Protein AF-A0A091D7P0-F1 (afdb_monomer)

InterPro domains:
  IPR000907 Lipoxygenase [PTHR11771] (170-230)
  IPR001024 PLAT/LH2 domain [PS50095] (2-150)
  IPR001024 PLAT/LH2 domain [SM00308] (2-147)
  IPR013819 Lipoxygenase, C-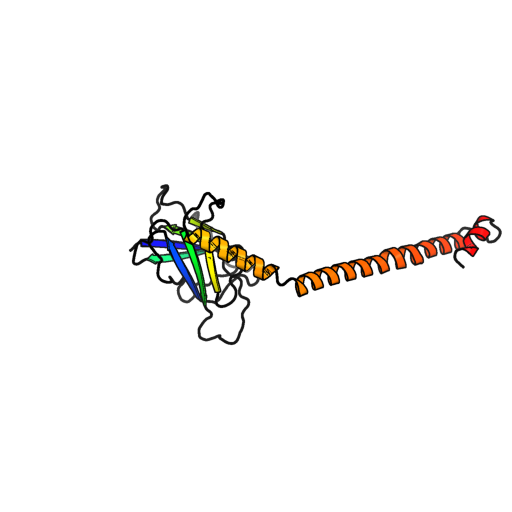terminal [PF00305] (175-230)
  IPR013819 Lipoxygenase, C-terminal [PR00087] (179-196)
  IPR013819 Lipoxygenase, C-terminal [PR00087] (197-214)
  IPR013819 Lipoxygenase, C-terminal [PR00087] (217-236)
  IPR013819 Lipoxygenase, C-terminal [PS51393] (178-236)
  IPR020833 Lipoxygenase, iron binding site [PS00711] (197-211)
  IPR036226 Lipoxigenase, C-terminal domain superfamily [SSF48484] (176-229)
  IPR036392 PLAT/LH2 domain superfamily [SSF49723] (1-95)

Organism: Fukomys damarensis (NCBI:txid885580)

pLDDT: mean 70.95, std 19.34, range [27.88, 95.94]

Secondary structure (DSSP, 8-state):
-EEEEEEEEE--STT--B-SEEEEEEEETTEEPPPEE---TT--B---------------------PPPTTEEEEEEEESS---SEEEEEEEEE--TT--S-------EEEEEEEETT--SSTTSSPEEEE--S---SS-EEEEEPSS---TTS---HHHHHHHHHHHHHHHHHHH-HHHHHHHHHHHHHHHHHHHIIIIIIIIIIIIHHHHHHHHHHHHS-TTSHHHHHHTTT--

Sequence (236 aa):
MVKFRVRASTGEACGAGTWDKVSVTIVGTQGESPPLPLGHLGKKFTAGCRGEEVEEAEKPLSGTQTFPHPGEADFEVTLPEDVGPVLLLRVHKAPPALLRPLRTLAPGPRVLSLVPAGAAEGPRGAPLRFPCYECLEGTGTLVLREGSAKVSWADHHPMLENQLQEGLQAKQKMYRDEKWNWLLAKTWVHNAEFSVHEALTHLLHAHLLPEVFTMATLHQLPHCCPLFKVTGSAYA

Radius of gyration: 31.17 Å; Cα contacts (8 Å, |Δi|>4): 352; chains: 1; bounding box: 64×57×90 Å

Structure (mmCIF, N/CA/C/O backbone):
data_AF-A0A091D7P0-F1
#
_entry.id   AF-A0A091D7P0-F1
#
loop_
_atom_site.group_PDB
_atom_site.id
_atom_site.type_symbol
_atom_site.label_atom_id
_atom_site.label_alt_id
_atom_site.label_comp_id
_atom_site.label_asym_id
_atom_site.label_entity_id
_atom_site.label_seq_id
_atom_site.pdbx_PDB_ins_code
_atom_site.Cartn_x
_atom_site.Cartn_y
_atom_site.Cartn_z
_atom_site.occupancy
_atom_site.B_iso_or_equiv
_atom_site.auth_seq_id
_atom_site.auth_comp_id
_atom_site.auth_asym_id
_atom_site.auth_atom_id
_atom_site.pdbx_PDB_model_num
ATOM 1 N N . MET A 1 1 ? -18.240 -8.286 31.340 1.00 69.75 1 MET A N 1
ATOM 2 C CA . MET A 1 1 ? -16.902 -8.642 30.822 1.00 69.75 1 MET A CA 1
ATOM 3 C C . MET A 1 1 ? -17.047 -9.527 29.600 1.00 69.75 1 MET A C 1
ATOM 5 O O . MET A 1 1 ? -17.591 -10.619 29.716 1.00 69.75 1 MET A O 1
ATOM 9 N N . VAL A 1 2 ? -16.579 -9.049 28.448 1.00 80.06 2 VAL A N 1
ATOM 10 C CA . VAL A 1 2 ? -16.580 -9.793 27.176 1.00 80.06 2 VAL A CA 1
ATOM 11 C C . VAL A 1 2 ? -15.139 -10.160 26.835 1.00 80.06 2 VAL A C 1
ATOM 13 O O . VAL A 1 2 ? -14.248 -9.324 26.968 1.00 80.06 2 VAL A O 1
ATOM 16 N N . LYS A 1 3 ? -14.883 -11.405 26.429 1.00 81.62 3 LYS A N 1
ATOM 17 C CA . LYS A 1 3 ? -13.539 -11.881 26.075 1.00 81.62 3 LYS A CA 1
ATOM 18 C C . LYS A 1 3 ? -13.403 -12.034 24.563 1.00 81.62 3 LYS A C 1
ATOM 20 O O . LYS A 1 3 ? -14.260 -12.638 23.920 1.00 81.62 3 LYS A O 1
ATOM 25 N N . PHE A 1 4 ? -12.297 -11.549 24.015 1.00 80.12 4 PHE A N 1
ATOM 26 C CA . PHE A 1 4 ? -11.918 -11.744 22.619 1.00 80.12 4 PHE A CA 1
ATOM 27 C C . PHE A 1 4 ? -10.536 -12.382 22.539 1.00 80.12 4 PHE A C 1
ATOM 29 O O . PHE A 1 4 ? -9.638 -12.063 23.314 1.00 80.12 4 PHE A O 1
ATOM 36 N N . ARG A 1 5 ? -10.356 -13.259 21.558 1.00 81.31 5 ARG A N 1
ATOM 37 C CA . ARG A 1 5 ? -9.060 -13.746 21.105 1.00 81.31 5 ARG A CA 1
ATOM 38 C C . ARG A 1 5 ? -8.644 -12.941 19.878 1.00 81.31 5 ARG A C 1
ATOM 40 O O . ARG A 1 5 ? -9.288 -13.010 18.835 1.00 81.31 5 ARG A O 1
ATOM 47 N N . VAL A 1 6 ? -7.567 -12.182 20.003 1.00 81.31 6 VAL A N 1
ATOM 48 C CA . VAL A 1 6 ? -6.931 -11.444 18.914 1.00 81.31 6 VAL A CA 1
ATOM 49 C C . VAL A 1 6 ? -5.828 -12.313 18.330 1.00 81.31 6 VAL A C 1
ATOM 51 O O . VAL A 1 6 ? -4.836 -12.586 18.996 1.00 81.31 6 VAL A O 1
ATOM 54 N N . ARG A 1 7 ? -5.997 -12.740 17.085 1.00 80.19 7 ARG A N 1
ATOM 55 C CA . ARG A 1 7 ? -4.956 -13.382 16.289 1.00 80.19 7 ARG A CA 1
ATOM 56 C C . ARG A 1 7 ? -4.264 -12.332 15.441 1.00 80.19 7 ARG A C 1
ATOM 58 O O . ARG A 1 7 ? -4.923 -11.638 14.671 1.00 80.19 7 ARG A O 1
ATOM 65 N N . ALA A 1 8 ? -2.952 -12.229 15.551 1.00 78.88 8 ALA A N 1
ATOM 66 C CA . ALA A 1 8 ? -2.146 -11.348 14.724 1.00 78.88 8 ALA A CA 1
ATOM 67 C C . ALA A 1 8 ? -1.184 -12.158 13.860 1.00 78.88 8 ALA A C 1
ATOM 69 O O . ALA A 1 8 ? -0.482 -13.021 14.375 1.00 78.88 8 ALA A O 1
ATOM 70 N N . SER A 1 9 ? -1.131 -11.850 12.569 1.00 75.56 9 SER A N 1
ATOM 71 C CA . SER A 1 9 ? -0.165 -12.388 11.614 1.00 75.56 9 SER A CA 1
ATOM 72 C C . SER A 1 9 ? 0.827 -11.293 11.233 1.00 75.56 9 SER A C 1
ATOM 74 O O . SER A 1 9 ? 0.431 -10.186 10.857 1.00 75.56 9 SER A O 1
ATOM 76 N N . THR A 1 10 ? 2.118 -11.586 11.351 1.00 69.69 10 THR A N 1
ATOM 77 C CA . THR A 1 10 ? 3.226 -10.688 10.996 1.00 69.69 10 THR A CA 1
ATOM 78 C C . THR A 1 10 ? 3.832 -11.115 9.660 1.00 69.69 10 THR A C 1
ATOM 80 O O . THR A 1 10 ? 3.811 -12.290 9.312 1.00 69.69 10 THR A O 1
ATOM 83 N N . GLY A 1 11 ? 4.356 -10.167 8.879 1.00 63.91 11 GLY A N 1
ATOM 84 C CA . GLY A 1 11 ? 4.918 -10.477 7.564 1.00 63.91 11 GLY A CA 1
ATOM 85 C C . GLY A 1 11 ? 6.160 -11.365 7.592 1.00 63.91 11 GLY A C 1
ATOM 86 O O . GLY A 1 11 ? 6.874 -11.437 8.586 1.00 63.91 11 GLY A O 1
ATOM 87 N N . GLU A 1 12 ? 6.436 -12.006 6.458 1.00 66.88 12 GLU A N 1
ATOM 88 C CA . GLU A 1 12 ? 7.605 -12.879 6.262 1.00 66.88 12 GLU A CA 1
ATOM 89 C C . GLU A 1 12 ? 8.820 -12.143 5.677 1.00 66.88 12 GLU A C 1
ATOM 91 O O . GLU A 1 12 ? 9.867 -12.740 5.461 1.00 66.88 12 GLU A O 1
ATOM 96 N N . ALA A 1 13 ? 8.693 -10.846 5.377 1.00 59.69 13 ALA A N 1
ATOM 97 C CA . ALA A 1 13 ? 9.810 -10.062 4.862 1.00 59.69 13 ALA A CA 1
ATOM 98 C C . ALA A 1 13 ? 10.870 -9.849 5.955 1.00 59.69 13 ALA A C 1
ATOM 100 O O . ALA A 1 13 ? 10.532 -9.658 7.126 1.00 59.69 13 ALA A O 1
ATOM 101 N N . CYS A 1 14 ? 12.150 -9.816 5.571 1.00 55.53 14 CYS A N 1
ATOM 102 C CA . CYS A 1 14 ? 13.220 -9.457 6.498 1.00 55.53 14 CYS A CA 1
ATOM 103 C C . CYS A 1 14 ? 12.919 -8.094 7.135 1.00 55.53 14 CYS A C 1
ATOM 105 O O . CYS A 1 14 ? 12.565 -7.134 6.450 1.00 55.53 14 CYS A O 1
ATOM 107 N N . GLY A 1 15 ? 13.002 -8.037 8.463 1.00 59.72 15 GLY A N 1
ATOM 108 C CA . GLY A 1 15 ? 12.647 -6.852 9.231 1.00 59.72 15 GLY A CA 1
ATOM 109 C C . GLY A 1 15 ? 11.158 -6.697 9.534 1.00 59.72 15 GLY A C 1
ATOM 110 O O . GLY A 1 15 ? 10.844 -5.777 10.262 1.00 59.72 15 GLY A O 1
ATOM 111 N N . ALA A 1 16 ? 10.249 -7.576 9.087 1.00 61.00 16 ALA A N 1
ATOM 112 C CA . ALA A 1 16 ? 8.800 -7.432 9.309 1.00 61.00 16 ALA A CA 1
ATOM 113 C C . ALA A 1 16 ? 8.337 -7.502 10.776 1.00 61.00 16 ALA A C 1
ATOM 115 O O . ALA A 1 16 ? 7.193 -7.163 11.078 1.00 61.00 16 ALA A O 1
ATOM 116 N N . GLY A 1 17 ? 9.205 -7.960 11.677 1.00 63.09 17 GLY A N 1
ATOM 117 C CA . GLY A 1 17 ? 8.916 -8.034 13.101 1.00 63.09 17 GLY A CA 1
ATOM 118 C C . GLY A 1 17 ? 9.014 -6.681 13.800 1.00 63.09 17 GLY A C 1
ATOM 119 O O . GLY A 1 17 ? 9.683 -5.757 13.339 1.00 63.09 17 GLY A O 1
ATOM 120 N N . THR A 1 18 ? 8.390 -6.574 14.972 1.00 67.06 18 THR A N 1
ATOM 121 C CA . THR A 1 18 ? 8.498 -5.380 15.815 1.00 67.06 18 THR A CA 1
ATOM 122 C C . THR A 1 18 ? 8.814 -5.728 17.267 1.00 67.06 18 THR A C 1
ATOM 124 O O . THR A 1 18 ? 8.360 -6.733 17.815 1.00 67.06 18 THR A O 1
ATOM 127 N N . TRP A 1 19 ? 9.626 -4.864 17.876 1.00 66.50 19 TRP A N 1
ATOM 128 C CA . TRP A 1 19 ? 9.969 -4.871 19.300 1.00 66.50 19 TRP A CA 1
ATOM 129 C C . TRP A 1 19 ? 9.167 -3.827 20.089 1.00 66.50 19 TRP A C 1
ATOM 131 O O . TRP A 1 19 ? 9.357 -3.679 21.297 1.00 66.50 19 TRP A O 1
ATOM 141 N N . ASP A 1 20 ? 8.288 -3.098 19.404 1.00 70.06 20 ASP A N 1
ATOM 142 C CA . ASP A 1 20 ? 7.469 -2.053 19.993 1.00 70.06 20 ASP A CA 1
ATOM 143 C C . ASP A 1 20 ? 6.282 -2.654 20.744 1.00 70.06 20 ASP A C 1
ATOM 145 O O . ASP A 1 20 ? 5.834 -3.773 20.478 1.00 70.06 20 ASP A O 1
ATOM 149 N N . LYS A 1 21 ? 5.749 -1.893 21.702 1.00 77.12 21 LYS A N 1
ATOM 150 C CA . LYS A 1 21 ? 4.511 -2.270 22.381 1.00 77.12 21 LYS A CA 1
ATOM 151 C C . LYS A 1 21 ? 3.353 -2.045 21.420 1.00 77.12 21 LYS A C 1
ATOM 153 O O . LYS A 1 21 ? 3.160 -0.924 20.945 1.00 77.12 21 LYS A O 1
ATOM 158 N N . VAL A 1 22 ? 2.577 -3.097 21.180 1.00 79.31 22 VAL A N 1
ATOM 159 C CA . VAL A 1 22 ? 1.354 -3.035 20.379 1.00 79.31 22 VAL A CA 1
ATOM 160 C C . VAL A 1 22 ? 0.148 -3.159 21.300 1.00 79.31 22 VAL A C 1
ATOM 162 O O . VAL A 1 22 ? 0.116 -4.011 22.189 1.00 79.31 22 VAL A O 1
ATOM 165 N N . SER A 1 23 ? -0.852 -2.312 21.096 1.00 86.31 23 SER A N 1
ATOM 166 C CA . SER A 1 23 ? -2.161 -2.432 21.738 1.00 86.31 23 SER A CA 1
ATOM 167 C C . SER A 1 23 ? -3.270 -2.270 20.710 1.00 86.31 23 SER A C 1
ATOM 169 O O . SER A 1 23 ? -3.061 -1.704 19.637 1.00 86.31 23 SER A O 1
ATOM 171 N N . VAL A 1 24 ? -4.452 -2.786 21.025 1.00 88.31 24 VAL A N 1
ATOM 172 C CA . VAL A 1 24 ? -5.627 -2.691 20.161 1.00 88.31 24 VAL A CA 1
ATOM 173 C C . VAL A 1 24 ? -6.799 -2.052 20.880 1.00 88.31 24 VAL A C 1
ATOM 175 O O . VAL A 1 24 ? -7.027 -2.306 22.058 1.00 88.31 24 VAL A O 1
ATOM 178 N N . THR A 1 25 ? -7.562 -1.255 20.147 1.00 90.81 25 THR A N 1
ATOM 179 C CA . THR A 1 25 ? -8.838 -0.701 20.596 1.00 90.81 25 THR A CA 1
ATOM 180 C C . THR A 1 25 ? -9.934 -1.245 19.692 1.00 90.81 25 THR A C 1
ATOM 182 O O . THR A 1 25 ? -9.868 -1.096 18.468 1.00 90.81 25 THR A O 1
ATOM 185 N N . ILE A 1 26 ? -10.919 -1.912 20.289 1.00 89.31 26 ILE A N 1
ATOM 186 C CA . ILE A 1 26 ? -12.048 -2.507 19.574 1.00 89.31 26 ILE A CA 1
ATOM 187 C C . ILE A 1 26 ? -13.175 -1.481 19.574 1.00 89.31 26 ILE A C 1
ATOM 189 O O . ILE A 1 26 ? -13.619 -1.043 20.634 1.00 89.31 26 ILE A O 1
ATOM 193 N N . VAL A 1 27 ? -13.622 -1.099 18.381 1.00 90.31 27 VAL A N 1
ATOM 194 C CA . VAL A 1 27 ? -14.636 -0.064 18.186 1.00 90.31 27 VAL A CA 1
ATOM 195 C C . VAL A 1 27 ? -15.887 -0.724 17.617 1.00 90.31 27 VAL A C 1
ATOM 197 O O . VAL A 1 27 ? -15.851 -1.294 16.522 1.00 90.31 27 VAL A O 1
ATOM 200 N N . GLY A 1 28 ? -16.988 -0.666 18.360 1.00 88.88 28 GLY A N 1
ATOM 201 C CA . GLY A 1 28 ? -18.279 -1.214 17.956 1.00 88.88 28 GLY A CA 1
ATOM 202 C C . GLY A 1 28 ? -19.365 -0.146 17.849 1.00 88.88 28 GLY A C 1
ATOM 203 O O . GLY A 1 28 ? -19.104 1.048 17.975 1.00 88.88 28 GLY A O 1
ATOM 204 N N . THR A 1 29 ? -20.600 -0.567 17.586 1.00 88.25 29 THR A N 1
ATOM 205 C CA . THR A 1 29 ? -21.742 0.354 17.431 1.00 88.25 29 THR A CA 1
ATOM 206 C C . THR A 1 29 ? -22.165 1.036 18.736 1.00 88.25 29 THR A C 1
ATOM 208 O O . THR A 1 29 ? -22.869 2.037 18.682 1.00 88.25 29 THR A O 1
ATOM 211 N N . GLN A 1 30 ? -21.813 0.477 19.900 1.00 87.25 30 GLN A N 1
ATOM 212 C CA . GLN A 1 30 ? -22.229 0.980 21.220 1.00 87.25 30 GLN A CA 1
ATOM 213 C C . GLN A 1 30 ? -21.105 1.698 21.978 1.00 87.25 30 GLN A C 1
ATOM 215 O O . GLN A 1 30 ? -21.343 2.229 23.058 1.00 87.25 30 GLN A O 1
ATOM 220 N N . GLY A 1 31 ? -19.889 1.732 21.428 1.00 88.75 31 GLY A N 1
ATOM 221 C CA . GLY A 1 31 ? -18.752 2.388 22.061 1.00 88.75 31 GLY A CA 1
ATOM 222 C C . GLY A 1 31 ? -17.412 1.794 21.649 1.00 88.75 31 GLY A C 1
ATOM 223 O O . GLY A 1 31 ? -17.311 0.994 20.716 1.00 88.75 31 GLY A O 1
ATOM 224 N N . GLU A 1 32 ? -16.370 2.190 22.373 1.00 92.19 32 GLU A N 1
ATOM 225 C CA . GLU A 1 32 ? -14.993 1.763 22.136 1.00 92.19 32 GLU A CA 1
ATOM 226 C C . GLU A 1 32 ? -14.395 1.179 23.417 1.00 92.19 32 GLU A C 1
ATOM 228 O O . GLU A 1 32 ? -14.669 1.655 24.520 1.00 92.19 32 GLU A O 1
ATOM 233 N N . SER A 1 33 ? -13.551 0.157 23.289 1.00 91.62 33 SER A N 1
ATOM 234 C CA . SER A 1 33 ? -12.788 -0.354 24.427 1.00 91.62 33 SER A CA 1
ATOM 235 C C . SER A 1 33 ? -11.661 0.615 24.825 1.00 91.62 33 SER A C 1
ATOM 237 O O . SER A 1 33 ? -11.175 1.376 23.990 1.00 91.62 33 SER A O 1
ATOM 239 N N . PRO A 1 34 ? -11.130 0.553 26.060 1.00 92.44 34 PRO A N 1
ATOM 240 C CA . PRO A 1 34 ? -9.809 1.122 26.333 1.00 92.44 34 PRO A CA 1
ATOM 241 C C . PRO A 1 34 ? -8.724 0.402 25.499 1.00 92.44 34 PRO A C 1
ATOM 243 O O . PRO A 1 34 ? -8.976 -0.708 25.020 1.00 92.44 34 PRO A O 1
ATOM 246 N N . PRO A 1 35 ? -7.510 0.971 25.342 1.00 89.56 35 PRO A N 1
ATOM 247 C CA . PRO A 1 35 ? -6.407 0.298 24.656 1.00 89.56 35 PRO A CA 1
ATOM 248 C C . PRO A 1 35 ? -5.992 -0.996 25.371 1.00 89.56 35 PRO A C 1
ATOM 250 O O . PRO A 1 35 ? -5.526 -0.972 26.511 1.00 89.56 35 PRO A O 1
ATOM 253 N N . LEU A 1 36 ? -6.130 -2.130 24.687 1.00 87.88 36 LEU A N 1
ATOM 254 C CA . LEU A 1 36 ? -5.847 -3.469 25.202 1.00 87.88 36 LEU A CA 1
ATOM 255 C C . LEU A 1 36 ? -4.448 -3.907 24.736 1.00 87.88 36 LEU A C 1
ATOM 257 O O . LEU A 1 36 ? -4.240 -4.079 23.533 1.00 87.88 36 LEU A O 1
ATOM 261 N N . PRO A 1 37 ? -3.459 -4.060 25.633 1.00 85.12 37 PRO A N 1
ATOM 262 C CA . PRO A 1 37 ? -2.105 -4.441 25.243 1.00 85.12 37 PRO A CA 1
ATOM 263 C C . PRO A 1 37 ? -2.067 -5.869 24.687 1.00 85.12 37 PRO A C 1
ATOM 265 O O . PRO A 1 37 ? -2.614 -6.795 25.283 1.00 85.12 37 PRO A O 1
ATOM 268 N N . LEU A 1 38 ? -1.376 -6.051 23.561 1.00 77.00 38 LEU A N 1
ATOM 269 C CA . LEU A 1 38 ? -1.111 -7.361 22.979 1.00 77.00 38 LEU A CA 1
ATOM 270 C C . LEU A 1 38 ? 0.266 -7.848 23.449 1.00 77.00 38 LEU A C 1
ATOM 272 O O . LEU A 1 38 ? 1.298 -7.441 22.919 1.00 77.00 38 LEU A O 1
ATOM 276 N N . GLY A 1 39 ? 0.272 -8.712 24.469 1.00 66.62 39 GLY A N 1
ATOM 277 C CA . GLY A 1 39 ? 1.454 -9.460 24.909 1.00 66.62 39 GLY A CA 1
ATOM 278 C C . GLY A 1 39 ? 1.812 -9.337 26.394 1.00 66.62 39 GLY A C 1
ATOM 279 O O . GLY A 1 39 ? 1.416 -8.410 27.098 1.00 66.62 39 GLY A O 1
ATOM 280 N N . HIS A 1 40 ? 2.626 -10.291 26.849 1.00 55.62 40 HIS A N 1
ATOM 281 C CA . HIS A 1 40 ? 3.399 -10.226 28.093 1.00 55.62 40 HIS A CA 1
ATOM 282 C C . HIS A 1 40 ? 4.887 -10.107 27.737 1.00 55.62 40 HIS A C 1
ATOM 284 O O . HIS A 1 40 ? 5.280 -10.495 26.632 1.00 55.62 40 HIS A O 1
ATOM 290 N N . LEU A 1 41 ? 5.710 -9.586 28.659 1.00 37.00 41 LEU A N 1
ATOM 291 C CA . LEU A 1 41 ? 7.169 -9.484 28.505 1.00 37.00 41 LEU A CA 1
ATOM 292 C C . LEU A 1 41 ? 7.738 -10.787 27.899 1.00 37.00 41 LEU A C 1
ATOM 294 O O . LEU A 1 41 ? 7.738 -11.820 28.560 1.00 37.00 41 LEU A O 1
ATOM 298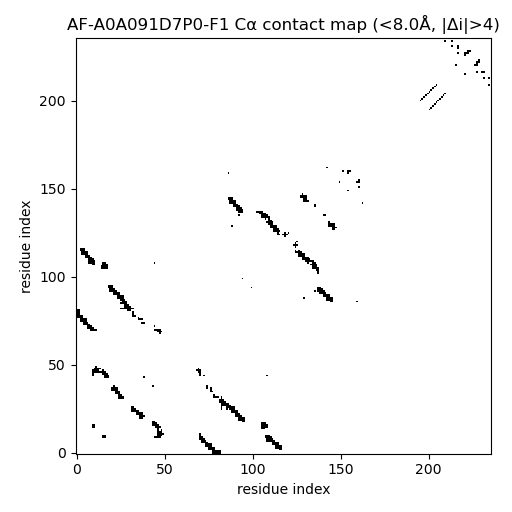 N N . GLY A 1 42 ? 8.188 -10.748 26.638 1.00 42.81 42 GLY A N 1
ATOM 299 C CA . GLY A 1 42 ? 8.877 -11.868 25.979 1.00 42.81 42 GLY A CA 1
ATOM 300 C C . GLY A 1 42 ? 8.239 -12.429 24.699 1.00 42.81 42 GLY A C 1
ATOM 301 O O . GLY A 1 42 ? 8.985 -12.932 23.862 1.00 42.81 42 GLY A O 1
ATOM 302 N N . LYS A 1 43 ? 6.920 -12.302 24.470 1.00 50.72 43 LYS A N 1
ATOM 303 C CA . LYS A 1 43 ? 6.295 -12.700 23.185 1.00 50.72 43 LYS A CA 1
ATOM 304 C C . LYS A 1 43 ? 6.341 -11.529 22.200 1.00 50.72 43 LYS A C 1
ATOM 306 O O . LYS A 1 43 ? 5.725 -10.497 22.447 1.00 50.72 43 LYS A O 1
ATOM 311 N N . LYS A 1 44 ? 7.106 -11.673 21.115 1.00 57.97 44 LYS A N 1
ATOM 312 C CA . LYS A 1 44 ? 7.347 -10.625 20.107 1.00 57.97 44 LYS A CA 1
ATOM 313 C C . LYS A 1 44 ? 6.534 -10.906 18.845 1.00 57.97 44 LYS A C 1
ATOM 315 O O . LYS A 1 44 ? 6.331 -12.067 18.502 1.00 57.97 44 LYS A O 1
ATOM 320 N N . PHE A 1 45 ? 6.126 -9.854 18.137 1.00 60.97 45 PHE A N 1
ATOM 321 C CA . PHE A 1 45 ? 5.673 -9.966 16.748 1.00 60.97 45 PHE A CA 1
ATOM 322 C C . PHE A 1 45 ? 6.900 -10.293 15.895 1.00 60.97 45 PHE A C 1
ATOM 324 O O . PHE A 1 45 ? 7.634 -9.400 15.473 1.00 60.97 45 PHE A O 1
ATOM 331 N N . THR A 1 46 ? 7.201 -11.580 15.747 1.00 58.81 46 THR A N 1
ATOM 332 C CA . THR A 1 46 ? 8.354 -12.069 14.986 1.00 58.81 46 THR A CA 1
ATOM 333 C C . THR A 1 46 ? 8.014 -12.152 13.505 1.00 58.81 46 THR A C 1
ATOM 335 O O . THR A 1 46 ? 6.924 -12.598 13.150 1.00 58.81 46 THR A O 1
ATOM 338 N N . ALA A 1 47 ? 8.953 -11.755 12.643 1.00 55.22 47 ALA A N 1
ATOM 339 C CA . ALA A 1 47 ? 8.821 -11.974 11.206 1.00 55.22 47 ALA A CA 1
ATOM 340 C C . ALA A 1 47 ? 8.735 -13.479 10.910 1.00 55.22 47 ALA A C 1
ATOM 342 O O . ALA A 1 47 ? 9.488 -14.260 11.490 1.00 55.22 47 ALA A O 1
ATOM 343 N N . GLY A 1 48 ? 7.860 -13.876 9.989 1.00 54.62 48 GLY A N 1
ATOM 344 C CA . GLY A 1 48 ? 7.720 -15.265 9.535 1.00 54.62 48 GLY A CA 1
ATOM 345 C C . GLY A 1 48 ? 8.813 -15.723 8.557 1.00 54.62 48 GLY A C 1
ATOM 346 O O . GLY A 1 48 ? 8.565 -16.617 7.757 1.00 54.62 48 GLY A O 1
ATOM 347 N N . CYS A 1 49 ? 9.997 -15.094 8.554 1.00 33.06 49 CYS A N 1
ATOM 348 C CA . CYS A 1 49 ? 11.071 -15.413 7.609 1.00 33.06 49 CYS A CA 1
ATOM 349 C C . CYS A 1 49 ? 11.448 -16.903 7.686 1.00 33.06 49 CYS A C 1
ATOM 351 O O . CYS A 1 49 ? 11.881 -17.380 8.735 1.00 33.06 49 CYS A O 1
ATOM 353 N N . ARG A 1 50 ? 11.363 -17.626 6.564 1.00 35.97 50 ARG A N 1
ATOM 354 C CA . ARG A 1 50 ? 11.927 -18.975 6.430 1.00 35.97 50 ARG A CA 1
ATOM 355 C C . ARG A 1 50 ? 13.420 -18.846 6.112 1.00 35.97 50 ARG A C 1
ATOM 357 O O . ARG A 1 50 ? 13.784 -18.688 4.953 1.00 35.97 50 ARG A O 1
ATOM 364 N N . GLY A 1 51 ? 14.264 -18.841 7.142 1.00 29.86 51 GLY A N 1
ATOM 365 C CA . GLY A 1 51 ? 15.723 -18.852 7.013 1.00 29.86 51 GLY A CA 1
ATOM 366 C C . GLY A 1 51 ? 16.315 -20.098 7.667 1.00 29.86 51 GLY A C 1
ATOM 367 O O . GLY A 1 51 ? 16.108 -20.276 8.859 1.00 29.86 51 GLY A O 1
ATOM 368 N N . GLU A 1 52 ? 16.954 -20.922 6.830 1.00 31.80 52 GLU A N 1
ATOM 369 C CA . GLU A 1 52 ? 18.046 -21.904 7.027 1.00 31.80 52 GLU A CA 1
ATOM 370 C C . GLU A 1 52 ? 18.131 -22.768 8.309 1.00 31.80 52 GLU A C 1
ATOM 372 O O . GLU A 1 52 ? 17.948 -22.322 9.436 1.00 31.80 52 GLU A O 1
ATOM 377 N N . GLU A 1 53 ? 18.428 -24.054 8.078 1.00 36.97 53 GLU A N 1
ATOM 378 C CA . GLU A 1 53 ? 18.515 -25.174 9.026 1.00 36.97 53 GLU A CA 1
ATOM 379 C C . GLU A 1 53 ? 19.283 -24.894 10.326 1.00 36.97 53 GLU A C 1
ATOM 381 O O . GLU A 1 53 ? 20.387 -24.356 10.322 1.00 36.97 53 GLU A O 1
ATOM 386 N N . VAL A 1 54 ? 18.749 -25.432 11.427 1.00 29.91 54 VAL A N 1
ATOM 387 C CA . VAL A 1 54 ? 19.564 -25.971 12.521 1.00 29.91 54 VAL A CA 1
ATOM 388 C C . VAL A 1 54 ? 19.051 -27.382 12.809 1.00 29.91 54 VAL A C 1
ATOM 390 O O . VAL A 1 54 ? 17.931 -27.560 13.292 1.00 29.91 54 VAL A O 1
ATOM 393 N N . GLU A 1 55 ? 19.861 -28.378 12.446 1.00 36.47 55 GLU A N 1
ATOM 394 C CA . GLU A 1 55 ? 19.817 -29.731 13.005 1.00 36.47 55 GLU A CA 1
ATOM 395 C C . GLU A 1 55 ? 19.843 -29.661 14.540 1.00 36.47 55 GLU A C 1
ATOM 397 O O . GLU A 1 55 ? 20.756 -29.064 15.100 1.00 36.47 55 GLU A O 1
ATOM 402 N N . GLU A 1 56 ? 18.871 -30.279 15.221 1.00 29.67 56 GLU A N 1
ATOM 403 C CA . GLU A 1 56 ? 19.126 -31.353 16.198 1.00 29.67 56 GLU A CA 1
ATOM 404 C C . GLU A 1 56 ? 17.835 -31.885 16.866 1.00 29.67 56 GLU A C 1
ATOM 406 O O . GLU A 1 56 ? 16.939 -31.135 17.251 1.00 29.67 56 GLU A O 1
ATOM 411 N N . ALA A 1 57 ? 17.841 -33.212 17.066 1.00 31.22 57 ALA A N 1
ATOM 412 C CA . ALA A 1 57 ? 17.146 -34.018 18.083 1.00 31.22 57 ALA A CA 1
ATOM 413 C C . ALA A 1 57 ? 15.652 -34.419 17.916 1.00 31.22 57 ALA A C 1
ATOM 415 O O . ALA A 1 57 ? 14.722 -33.820 18.446 1.00 31.22 57 ALA A O 1
ATOM 416 N N . GLU A 1 58 ? 15.481 -35.553 17.225 1.00 35.16 58 GLU A N 1
ATOM 417 C CA . GLU A 1 58 ? 14.648 -36.743 17.517 1.00 35.16 58 GLU A CA 1
ATOM 418 C C . GLU A 1 58 ? 13.459 -36.684 18.519 1.00 35.16 58 GLU A C 1
ATOM 420 O O . GLU A 1 58 ? 13.644 -36.587 19.730 1.00 35.16 58 GLU A O 1
ATOM 425 N N . LYS A 1 59 ? 12.233 -36.986 18.036 1.00 28.19 59 LYS A N 1
ATOM 426 C CA . LYS A 1 59 ? 11.514 -38.297 18.143 1.00 28.19 59 LYS A CA 1
ATOM 427 C C . LYS A 1 59 ? 9.972 -38.113 18.087 1.00 28.19 59 LYS A C 1
ATOM 429 O O . LYS A 1 59 ? 9.446 -37.224 18.753 1.00 28.19 59 LYS A O 1
ATOM 434 N N . PRO A 1 60 ? 9.204 -38.935 17.332 1.00 32.59 60 PRO A N 1
ATOM 435 C CA . PRO A 1 60 ? 7.790 -38.668 17.073 1.00 32.59 60 PRO A CA 1
ATOM 436 C C . PRO A 1 60 ? 6.884 -39.276 18.154 1.00 32.59 60 PRO A C 1
ATOM 438 O O . PRO A 1 60 ? 6.920 -40.483 18.394 1.00 32.59 60 PRO A O 1
ATOM 441 N N . LEU A 1 61 ? 6.007 -38.467 18.755 1.00 33.31 61 LEU A N 1
ATOM 442 C CA . LEU A 1 61 ? 4.789 -38.972 19.391 1.00 33.31 61 LEU A CA 1
ATOM 443 C C . LEU A 1 61 ? 3.558 -38.428 18.668 1.00 33.31 61 LEU A C 1
ATOM 445 O O . LEU A 1 61 ? 3.272 -37.234 18.666 1.00 33.31 61 LEU A O 1
ATOM 449 N N . SER A 1 62 ? 2.860 -39.381 18.053 1.00 36.31 62 SER A N 1
ATOM 450 C CA . SER A 1 62 ? 1.506 -39.340 17.513 1.00 36.31 62 SER A CA 1
ATOM 451 C C . SER A 1 62 ? 0.596 -38.300 18.174 1.00 36.31 62 SER A C 1
ATOM 453 O O . SER A 1 62 ? 0.067 -38.509 19.265 1.00 36.31 62 SER A O 1
ATOM 455 N N . GLY A 1 63 ? 0.339 -37.222 17.448 1.00 29.34 63 GLY A N 1
ATOM 456 C CA . GLY A 1 63 ? -0.733 -36.282 17.721 1.00 29.34 63 GLY A CA 1
ATOM 457 C C . GLY A 1 63 ? -0.722 -35.226 16.633 1.00 29.34 63 GLY A C 1
ATOM 458 O O . GLY A 1 63 ? 0.312 -34.611 16.392 1.00 29.34 63 GLY A O 1
ATOM 459 N N . THR A 1 64 ? -1.848 -35.032 15.954 1.00 31.38 64 THR A N 1
ATOM 460 C CA . THR A 1 64 ? -2.051 -33.944 14.993 1.00 31.38 64 THR A CA 1
ATOM 461 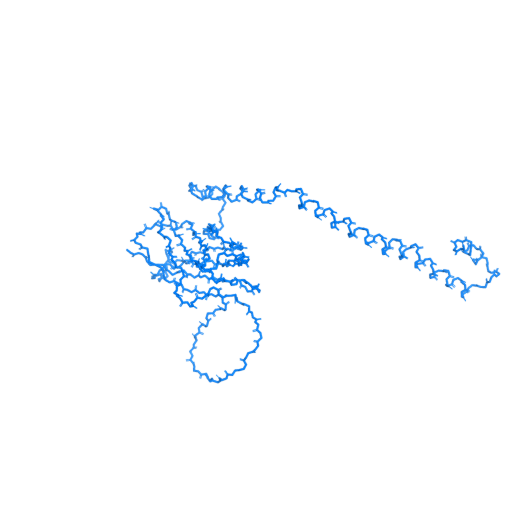C C . THR A 1 64 ? -2.038 -32.616 15.753 1.00 31.38 64 THR A C 1
ATOM 463 O O . THR A 1 64 ? -3.076 -32.029 16.037 1.00 31.38 64 THR A O 1
ATOM 466 N N . GLN A 1 65 ? -0.856 -32.170 16.173 1.00 27.88 65 GLN A N 1
ATOM 467 C CA . GLN A 1 65 ? -0.644 -30.828 16.679 1.00 27.88 65 GLN A CA 1
ATOM 468 C C . GLN A 1 65 ? -0.453 -29.939 15.460 1.00 27.88 65 GLN A C 1
ATOM 470 O O . GLN A 1 65 ? 0.558 -30.009 14.765 1.00 27.88 65 GLN A O 1
ATOM 475 N N . THR A 1 66 ? -1.463 -29.128 15.169 1.00 28.19 66 THR A N 1
ATOM 476 C CA . THR A 1 66 ? -1.335 -28.025 14.224 1.00 28.19 66 THR A CA 1
ATOM 477 C C . THR A 1 66 ? -0.330 -27.042 14.821 1.00 28.19 66 THR A C 1
ATOM 479 O O . THR A 1 66 ? -0.676 -26.241 15.689 1.00 28.19 66 THR A O 1
ATOM 482 N N . PHE A 1 67 ? 0.937 -27.150 14.425 1.00 30.50 67 PHE A N 1
ATOM 483 C CA . PHE A 1 67 ? 1.949 -26.160 14.775 1.00 30.50 67 PHE A CA 1
ATOM 484 C C . PHE A 1 67 ? 1.499 -24.792 14.225 1.00 30.50 67 PHE A C 1
ATOM 486 O O . PHE A 1 67 ? 1.080 -24.728 13.066 1.00 30.50 67 PHE A O 1
ATOM 493 N N . PRO A 1 68 ? 1.532 -23.704 15.019 1.00 42.66 68 PRO A N 1
ATOM 494 C CA . PRO A 1 68 ? 1.213 -22.377 14.509 1.00 42.66 68 PRO A CA 1
ATOM 495 C C . PRO A 1 68 ? 2.156 -22.024 13.353 1.00 42.66 68 PRO A C 1
ATOM 497 O O . PRO A 1 68 ? 3.363 -22.255 13.445 1.00 42.66 68 PRO A O 1
ATOM 500 N N . HIS A 1 69 ? 1.612 -21.466 12.269 1.00 47.59 69 HIS A N 1
ATOM 501 C CA . HIS A 1 69 ? 2.428 -20.964 11.166 1.00 47.59 69 HIS A CA 1
ATOM 502 C C . HIS A 1 69 ? 3.410 -19.895 11.689 1.00 47.59 69 HIS A C 1
ATOM 504 O O . HIS A 1 69 ? 3.025 -19.075 12.532 1.00 47.59 69 HIS A O 1
ATOM 510 N N . PRO A 1 70 ? 4.675 -19.888 11.227 1.00 51.44 70 PRO A N 1
ATOM 511 C CA . PRO A 1 70 ? 5.668 -18.921 11.683 1.00 51.44 70 PRO A CA 1
ATOM 512 C C . PRO A 1 70 ? 5.163 -17.491 11.430 1.00 51.44 70 PRO A C 1
ATOM 514 O O . PRO A 1 70 ? 4.917 -17.108 10.293 1.00 51.44 70 PRO A O 1
ATOM 517 N N . GLY A 1 71 ? 4.973 -16.709 12.499 1.00 59.09 71 GLY A N 1
ATOM 518 C CA . GLY A 1 71 ? 4.494 -15.320 12.426 1.00 59.09 71 GLY A CA 1
ATOM 519 C C . GLY A 1 71 ? 3.053 -15.075 12.892 1.00 59.09 71 GLY A C 1
ATOM 520 O O . GLY A 1 71 ? 2.646 -13.912 12.943 1.00 59.09 71 GLY A O 1
ATOM 521 N N . GLU A 1 72 ? 2.294 -16.110 13.276 1.00 70.44 72 GLU A N 1
ATOM 522 C CA . GLU A 1 72 ? 0.986 -15.955 13.935 1.00 70.44 72 GLU A CA 1
ATOM 523 C C . GLU A 1 72 ? 1.084 -15.998 15.469 1.00 70.44 72 GLU A C 1
ATOM 525 O O . GLU A 1 72 ? 1.743 -16.861 16.049 1.00 70.44 72 GLU A O 1
ATOM 530 N N . ALA A 1 73 ? 0.385 -15.080 16.141 1.00 72.44 73 ALA A N 1
ATOM 531 C CA . ALA A 1 73 ? 0.279 -15.033 17.596 1.00 72.44 73 ALA A CA 1
ATOM 532 C C . ALA A 1 73 ? -1.169 -14.787 18.043 1.00 72.44 73 ALA A C 1
ATOM 534 O O . ALA A 1 73 ? -1.820 -13.853 17.575 1.00 72.44 73 ALA A O 1
ATOM 535 N N . ASP A 1 74 ? -1.647 -15.610 18.980 1.00 76.81 74 ASP A N 1
ATOM 536 C CA . ASP A 1 74 ? -2.957 -15.469 19.619 1.00 76.81 74 ASP A CA 1
ATOM 537 C C . ASP A 1 74 ? -2.813 -14.776 20.987 1.00 76.81 74 ASP A C 1
ATOM 539 O O . ASP A 1 74 ? -1.976 -15.150 21.816 1.00 76.81 74 ASP A O 1
ATOM 543 N N . PHE A 1 75 ? -3.661 -13.779 21.233 1.00 79.62 75 PHE A N 1
ATOM 544 C CA . PHE A 1 75 ? -3.723 -12.993 22.463 1.00 79.62 75 PHE A CA 1
ATOM 545 C C . PHE A 1 75 ? -5.154 -12.970 22.991 1.00 79.62 75 PHE A C 1
ATOM 547 O O . PHE A 1 75 ? -6.087 -12.714 22.237 1.00 79.62 75 PHE A O 1
ATOM 554 N N . GLU A 1 76 ? -5.346 -13.190 24.286 1.00 82.12 76 GLU A N 1
ATOM 555 C CA . GLU A 1 76 ? -6.653 -12.996 24.914 1.00 82.12 76 GLU A CA 1
ATOM 556 C C . GLU A 1 76 ? -6.758 -11.589 25.495 1.00 82.12 76 GLU A C 1
ATOM 558 O O . GLU A 1 76 ? -5.882 -11.138 26.232 1.00 82.12 76 GLU A O 1
ATOM 563 N N . VAL A 1 77 ? -7.851 -10.901 25.179 1.00 82.94 77 VAL A N 1
ATOM 564 C CA . VAL A 1 77 ? -8.168 -9.577 25.709 1.00 82.94 77 VAL A CA 1
ATOM 565 C C . VAL A 1 77 ? -9.565 -9.584 26.319 1.00 82.94 77 VAL A C 1
ATOM 567 O O . VAL A 1 77 ? -10.481 -10.245 25.827 1.00 82.94 77 VAL A O 1
ATOM 570 N N . THR A 1 78 ? -9.729 -8.859 27.423 1.00 83.88 78 THR A N 1
ATOM 571 C CA . THR A 1 78 ? -11.007 -8.754 28.137 1.00 83.88 78 THR A CA 1
ATOM 572 C C . THR A 1 78 ? -11.472 -7.310 28.115 1.00 83.88 78 THR A C 1
ATOM 574 O O . THR A 1 78 ? -10.721 -6.415 28.498 1.00 83.88 78 THR A O 1
ATOM 577 N N . LEU A 1 79 ? -12.710 -7.089 27.683 1.00 83.56 79 LEU A N 1
ATOM 578 C CA . LEU A 1 79 ? -13.342 -5.779 27.680 1.00 83.56 79 LEU A CA 1
ATOM 579 C C . LEU A 1 79 ? -14.168 -5.604 28.959 1.00 83.56 79 LEU A C 1
ATOM 581 O O . LEU A 1 79 ? -14.872 -6.543 29.369 1.00 83.56 79 LEU A O 1
ATOM 585 N N . PRO A 1 80 ? -14.115 -4.409 29.574 1.00 80.25 80 PRO A N 1
ATOM 586 C CA . PRO A 1 80 ? -14.949 -4.086 30.726 1.00 80.25 80 PRO A CA 1
ATOM 587 C C . PRO A 1 80 ? -16.4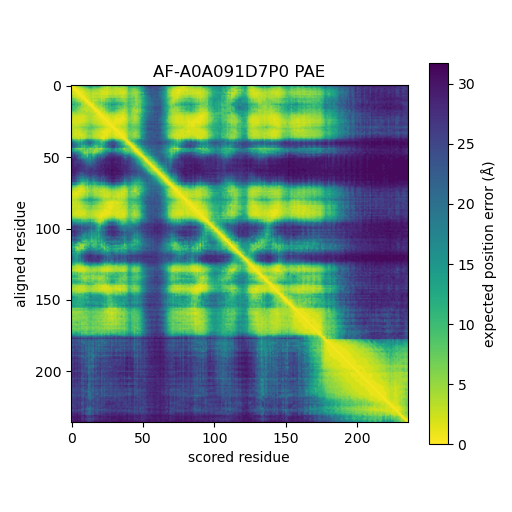39 -4.098 30.350 1.00 80.25 80 PRO A C 1
ATOM 589 O O . PRO A 1 80 ? -17.242 -4.707 31.062 1.00 80.25 80 PRO A O 1
ATOM 592 N N . GLU A 1 81 ? -16.775 -3.544 29.184 1.00 84.12 81 GLU A N 1
ATOM 593 C CA . GLU A 1 81 ? -18.137 -3.348 28.677 1.00 84.12 81 GLU A CA 1
ATOM 594 C C . GLU A 1 81 ? -18.300 -3.935 27.266 1.00 84.12 81 GLU A C 1
ATOM 596 O O . GLU A 1 81 ? -17.316 -4.156 26.556 1.00 84.12 81 GLU A O 1
ATOM 601 N N . ASP A 1 82 ? -19.541 -4.238 26.876 1.00 84.31 82 ASP A N 1
ATOM 602 C CA . ASP A 1 82 ? -19.856 -4.706 25.525 1.00 84.31 82 ASP A CA 1
ATOM 603 C C . ASP A 1 82 ? -19.933 -3.514 24.561 1.00 84.31 82 ASP A C 1
ATOM 605 O O . ASP A 1 82 ? -20.690 -2.573 24.779 1.00 84.31 82 ASP A O 1
ATOM 609 N N . VAL A 1 83 ? -19.154 -3.566 23.481 1.00 86.44 83 VAL A N 1
ATOM 610 C CA . VAL A 1 83 ? -19.117 -2.527 22.438 1.00 86.44 83 VAL A CA 1
ATOM 611 C C . VAL A 1 83 ? -20.156 -2.770 21.336 1.00 86.44 83 VAL A C 1
ATOM 613 O O . VAL A 1 83 ? -20.286 -1.967 20.410 1.00 86.44 83 VAL A O 1
ATOM 616 N N . GLY A 1 84 ? -20.926 -3.861 21.426 1.00 86.50 84 GLY A N 1
ATOM 617 C CA . GLY A 1 84 ? -21.861 -4.292 20.393 1.00 86.50 84 GLY A CA 1
ATOM 618 C C . GLY A 1 84 ? -21.151 -4.860 19.157 1.00 86.50 84 GLY A C 1
ATOM 619 O O . GLY A 1 84 ? -19.979 -5.240 19.225 1.00 86.50 84 GLY A O 1
ATOM 620 N N . PRO A 1 85 ? -21.846 -4.943 18.005 1.00 85.38 85 PRO A N 1
ATOM 621 C CA . PRO A 1 85 ? -21.231 -5.323 16.736 1.00 85.38 85 PRO A CA 1
ATOM 622 C C . PRO A 1 85 ? -19.961 -4.515 16.446 1.00 85.38 85 PRO A C 1
ATOM 624 O O . PRO A 1 85 ? -19.996 -3.286 16.393 1.00 85.38 85 PRO A O 1
ATOM 627 N N . VAL A 1 86 ? -18.840 -5.214 16.261 1.00 86.56 86 VAL A N 1
ATOM 628 C CA . VAL A 1 86 ? -17.536 -4.596 15.993 1.00 86.56 86 VAL A CA 1
ATOM 629 C C . VAL A 1 86 ? -17.516 -4.030 14.574 1.00 86.56 86 VAL A C 1
ATOM 631 O O . VAL A 1 86 ? -17.890 -4.707 13.619 1.00 86.56 86 VAL A O 1
ATOM 634 N N . LEU A 1 87 ? -17.053 -2.789 14.446 1.00 84.94 87 LEU A N 1
ATOM 635 C CA . LEU A 1 87 ? -16.978 -2.051 13.187 1.00 84.94 87 LEU A CA 1
ATOM 636 C C . LEU A 1 87 ? -15.530 -1.844 12.740 1.00 84.94 87 LEU A C 1
ATOM 638 O O . LEU A 1 87 ? -15.196 -2.078 11.577 1.00 84.94 87 LEU A O 1
ATOM 642 N N . LEU A 1 88 ? -14.680 -1.400 13.669 1.00 88.06 88 LEU A N 1
ATOM 643 C CA . LEU A 1 88 ? -13.287 -1.051 13.412 1.00 88.06 88 LEU A CA 1
ATOM 644 C C . LEU A 1 88 ? -12.374 -1.664 14.475 1.00 88.06 88 LEU A C 1
ATOM 646 O O . LEU A 1 88 ? -12.754 -1.858 15.631 1.00 88.06 88 LEU A O 1
ATOM 650 N N . LEU A 1 89 ? -11.130 -1.901 14.078 1.00 87.81 89 LEU A N 1
ATOM 651 C CA . LEU A 1 89 ? -10.043 -2.283 14.962 1.00 87.81 89 LEU A CA 1
ATOM 652 C C . LEU A 1 89 ? -8.925 -1.254 14.832 1.00 87.81 89 LEU A C 1
ATOM 654 O O . LEU A 1 89 ? -8.332 -1.113 13.764 1.00 87.81 89 LEU A O 1
ATOM 658 N N . ARG A 1 90 ? -8.628 -0.529 15.911 1.00 89.88 90 ARG A N 1
ATOM 659 C CA . ARG A 1 90 ? -7.481 0.384 15.943 1.00 89.88 90 ARG A CA 1
ATOM 660 C C . ARG A 1 90 ? -6.276 -0.339 16.518 1.00 89.88 90 ARG A C 1
ATOM 662 O O . ARG A 1 90 ? -6.376 -0.951 17.576 1.00 89.88 90 ARG A O 1
ATOM 669 N N . VAL A 1 91 ? -5.146 -0.254 15.834 1.00 86.31 91 VAL A N 1
ATOM 670 C CA . VAL A 1 91 ? -3.875 -0.864 16.225 1.00 86.31 91 VAL A CA 1
ATOM 671 C C . VAL A 1 91 ? -2.906 0.256 16.541 1.00 86.31 91 VAL A C 1
ATOM 673 O O . VAL A 1 91 ? -2.591 1.073 15.679 1.00 86.31 91 VAL A O 1
ATOM 676 N N . HIS A 1 92 ? -2.437 0.303 17.777 1.00 85.50 92 HIS A N 1
ATOM 677 C CA . HIS A 1 92 ? -1.521 1.323 18.257 1.00 85.50 92 HIS A CA 1
ATOM 678 C C . HIS A 1 92 ? -0.133 0.724 18.433 1.00 85.50 92 HIS A C 1
ATOM 680 O O . HIS A 1 92 ? 0.009 -0.395 18.929 1.00 85.50 92 HIS A O 1
ATOM 686 N N . LYS A 1 93 ? 0.890 1.494 18.066 1.00 79.31 93 LYS A N 1
ATOM 687 C CA . LYS A 1 93 ? 2.294 1.118 18.229 1.00 79.31 93 LYS A CA 1
ATOM 688 C C . LYS A 1 93 ? 3.045 2.199 18.990 1.00 79.31 93 LYS A C 1
ATOM 690 O O . LYS A 1 93 ? 2.963 3.377 18.645 1.00 79.31 93 LYS A O 1
ATOM 695 N N . ALA A 1 94 ? 3.769 1.797 20.031 1.00 74.25 94 ALA A N 1
ATOM 696 C CA . ALA A 1 94 ? 4.564 2.698 20.855 1.00 74.25 94 ALA A CA 1
ATOM 697 C C . ALA A 1 94 ? 5.960 2.111 21.130 1.00 74.25 94 ALA A C 1
ATOM 699 O O . ALA A 1 94 ? 6.055 0.976 21.613 1.00 74.25 94 ALA A O 1
ATOM 700 N N . PRO A 1 95 ? 7.043 2.873 20.886 1.00 65.69 95 PRO A N 1
ATOM 701 C CA . PRO A 1 95 ? 8.389 2.403 21.164 1.00 65.69 95 PRO A CA 1
ATOM 702 C C . PRO A 1 95 ? 8.612 2.212 22.673 1.00 65.69 95 PRO A C 1
ATOM 704 O O . PRO A 1 95 ? 8.006 2.916 23.494 1.00 65.69 95 PRO A O 1
ATOM 707 N N . PRO A 1 96 ? 9.486 1.275 23.082 1.00 62.16 96 PRO A N 1
ATOM 708 C CA . PRO A 1 96 ? 9.844 1.099 24.481 1.00 62.16 96 PRO A CA 1
ATOM 709 C C . PRO A 1 96 ? 10.427 2.393 25.060 1.00 62.16 96 PRO A C 1
ATOM 711 O O . PRO A 1 96 ? 11.242 3.065 24.430 1.00 62.16 96 PRO A O 1
ATOM 714 N N . ALA A 1 97 ? 10.059 2.724 26.300 1.00 57.50 97 ALA A N 1
ATOM 715 C CA . ALA A 1 97 ? 10.423 3.993 26.940 1.00 57.50 97 ALA A CA 1
ATOM 716 C C . ALA A 1 97 ? 11.945 4.266 27.031 1.00 57.50 97 ALA A C 1
ATOM 718 O O . ALA A 1 97 ? 12.327 5.421 27.202 1.00 57.50 97 ALA A O 1
ATOM 719 N N . LEU A 1 98 ? 12.785 3.233 26.888 1.00 56.22 98 LEU A N 1
ATOM 720 C CA . LEU A 1 98 ? 14.250 3.265 26.999 1.00 56.22 98 LEU A CA 1
ATOM 721 C C . LEU A 1 98 ? 15.000 3.520 25.673 1.00 56.22 98 LEU A C 1
ATOM 723 O O . LEU A 1 98 ? 16.205 3.744 25.709 1.00 56.22 98 LEU A O 1
ATOM 727 N N . LEU A 1 99 ? 14.326 3.518 24.516 1.00 51.03 99 LEU A N 1
ATOM 728 C CA . LEU A 1 99 ? 14.951 3.673 23.192 1.00 51.03 99 LEU A CA 1
ATOM 729 C C . LEU A 1 99 ? 14.265 4.796 22.400 1.00 51.03 99 LEU A C 1
ATOM 731 O O . LEU A 1 99 ? 13.524 4.549 21.457 1.00 51.03 99 LEU A O 1
ATOM 735 N N . ARG A 1 100 ? 14.466 6.054 22.812 1.00 49.12 100 ARG A N 1
ATOM 736 C CA . ARG A 1 100 ? 13.845 7.224 22.158 1.00 49.12 100 ARG A CA 1
ATOM 737 C C . ARG A 1 100 ? 14.616 7.860 20.982 1.00 49.12 100 ARG A C 1
ATOM 739 O O . ARG A 1 100 ? 13.940 8.507 20.189 1.00 49.12 100 ARG A O 1
ATOM 746 N N . PRO A 1 101 ? 15.949 7.718 20.797 1.00 44.19 101 PRO A N 1
ATOM 747 C CA . PRO A 1 101 ? 16.615 8.393 19.680 1.00 44.19 101 PRO A CA 1
ATOM 748 C C . PRO A 1 101 ? 16.777 7.530 18.417 1.00 44.19 101 PRO A C 1
ATOM 750 O O . PRO A 1 101 ? 17.145 8.069 17.376 1.00 44.19 101 PRO A O 1
ATOM 753 N N . LEU A 1 102 ? 16.501 6.219 18.454 1.00 43.12 102 LEU A N 1
ATOM 754 C CA . LEU A 1 102 ? 16.626 5.371 17.266 1.00 43.12 102 LEU A CA 1
ATOM 755 C C . LEU A 1 102 ? 15.285 5.314 16.526 1.00 43.12 102 LEU A C 1
ATOM 757 O O . LEU A 1 102 ? 14.350 4.648 16.959 1.00 43.12 102 LEU A O 1
ATOM 761 N N . ARG A 1 103 ? 15.186 6.036 15.407 1.00 40.25 103 ARG A N 1
ATOM 762 C CA . ARG A 1 103 ? 14.050 5.968 14.479 1.00 40.25 103 ARG A CA 1
ATOM 763 C C . ARG A 1 103 ? 14.075 4.602 13.781 1.00 40.25 103 ARG A C 1
ATOM 765 O O . ARG A 1 103 ? 14.617 4.467 12.691 1.00 40.25 103 ARG A O 1
ATOM 772 N N . THR A 1 104 ? 13.563 3.570 14.443 1.00 40.28 104 THR A N 1
ATOM 773 C CA . THR A 1 104 ? 13.488 2.215 13.895 1.00 40.28 104 THR A CA 1
ATOM 774 C C . THR A 1 104 ? 12.352 2.135 12.880 1.00 40.28 104 THR A C 1
ATOM 776 O O . THR A 1 104 ? 11.176 2.281 13.216 1.00 40.28 104 THR A O 1
ATOM 779 N N . LEU A 1 105 ? 12.706 1.902 11.615 1.00 40.25 105 LEU A N 1
ATOM 780 C CA . LEU A 1 105 ? 11.761 1.517 10.572 1.00 40.25 105 LEU A CA 1
ATOM 781 C C . LEU A 1 105 ? 11.309 0.080 10.874 1.00 40.25 105 LEU A C 1
ATOM 783 O O . LEU A 1 105 ? 11.942 -0.881 10.452 1.00 40.25 105 LEU A O 1
ATOM 787 N N . ALA A 1 106 ? 10.278 -0.068 11.701 1.00 43.59 106 ALA A N 1
ATOM 788 C CA . ALA A 1 106 ? 9.696 -1.366 12.014 1.00 43.59 106 ALA A CA 1
ATOM 789 C C . ALA A 1 106 ? 8.402 -1.523 11.196 1.00 43.59 106 ALA A C 1
ATOM 791 O O . ALA A 1 106 ? 7.451 -0.783 11.455 1.00 43.59 106 ALA A O 1
ATOM 792 N N . PRO A 1 107 ? 8.321 -2.460 10.244 1.00 47.62 107 PRO A N 1
ATOM 793 C CA . PRO A 1 107 ? 7.074 -2.870 9.610 1.00 47.62 107 PRO A CA 1
ATOM 794 C C . PRO A 1 107 ? 6.066 -3.377 10.659 1.00 47.62 107 PRO A C 1
ATOM 796 O O . PRO A 1 107 ? 6.429 -3.817 11.753 1.00 47.62 107 PRO A O 1
ATOM 799 N N . GLY A 1 108 ? 4.777 -3.223 10.360 1.00 46.53 108 GLY A N 1
ATOM 800 C CA . GLY A 1 108 ? 3.665 -3.603 11.240 1.00 46.53 108 GLY A CA 1
ATOM 801 C C . GLY A 1 108 ? 3.134 -5.022 10.981 1.00 46.53 108 GLY A C 1
ATOM 802 O O . GLY A 1 108 ? 3.579 -5.685 10.041 1.00 46.53 108 GLY A O 1
ATOM 803 N N . PRO A 1 109 ? 2.169 -5.496 11.795 1.00 51.28 109 PRO A N 1
ATOM 804 C CA . PRO A 1 109 ? 1.458 -6.751 11.533 1.00 51.28 109 PRO A CA 1
ATOM 805 C C . PRO A 1 109 ? 0.688 -6.688 10.197 1.00 51.28 109 PRO A C 1
ATOM 807 O O . PRO A 1 109 ? 0.181 -5.634 9.828 1.00 51.28 109 PRO A O 1
ATOM 810 N N . ARG A 1 110 ? 0.598 -7.816 9.474 1.00 51.47 110 ARG A N 1
ATOM 811 C CA . ARG A 1 110 ? 0.001 -7.933 8.125 1.00 51.47 110 ARG A CA 1
ATOM 812 C C . ARG A 1 110 ? -1.481 -8.312 8.101 1.00 51.47 110 ARG A C 1
ATOM 814 O O . ARG A 1 110 ? -2.205 -8.001 7.162 1.00 51.47 110 ARG A O 1
ATOM 821 N N . VAL A 1 111 ? -1.964 -9.047 9.091 1.00 52.19 111 VAL A N 1
ATOM 822 C CA . VAL A 1 111 ? -3.393 -9.377 9.192 1.00 52.19 111 VAL A CA 1
ATOM 823 C C . VAL A 1 111 ? -3.740 -9.492 10.662 1.00 52.19 111 VAL A C 1
ATOM 825 O O . VAL A 1 111 ? -3.035 -10.171 11.405 1.00 52.19 111 VAL A O 1
ATOM 828 N N . LEU A 1 112 ? -4.833 -8.859 11.081 1.00 55.97 112 LEU A N 1
ATOM 829 C CA . LEU A 1 112 ? -5.422 -9.102 12.393 1.00 55.97 112 LEU A CA 1
ATOM 830 C C . LEU A 1 112 ? -6.756 -9.830 12.221 1.00 55.97 112 LEU A C 1
ATOM 832 O O . LEU A 1 112 ? -7.533 -9.546 11.314 1.00 55.97 112 LEU A O 1
ATOM 836 N N . SER A 1 113 ? -7.032 -10.788 13.091 1.00 56.41 113 SER A N 1
ATOM 837 C CA . SER A 1 113 ? -8.295 -11.516 13.159 1.00 56.41 113 SER A CA 1
ATOM 838 C C . SER A 1 113 ? -8.794 -11.476 14.594 1.00 56.41 113 SER A C 1
ATOM 840 O O . SER A 1 113 ? -8.079 -11.861 15.514 1.00 56.41 113 SER A O 1
ATOM 842 N N . LEU A 1 114 ? -10.033 -11.045 14.798 1.00 53.81 114 LEU A N 1
ATOM 843 C CA . LEU A 1 114 ? -10.699 -11.085 16.094 1.00 53.81 114 LEU A CA 1
ATOM 844 C C . LEU A 1 114 ? -11.660 -12.269 16.133 1.00 53.81 114 LEU A C 1
ATOM 846 O O . LEU A 1 114 ? -12.543 -12.399 15.290 1.00 53.81 114 LEU A O 1
ATOM 850 N N . VAL A 1 115 ? -11.505 -13.121 17.139 1.00 58.12 115 VAL A N 1
ATOM 851 C CA . VAL A 1 115 ? -12.395 -14.254 17.399 1.00 58.12 115 VAL A CA 1
ATOM 852 C C . VAL A 1 115 ? -13.013 -14.063 18.784 1.00 58.12 115 VAL A C 1
ATOM 854 O O . VAL A 1 115 ? -12.268 -14.038 19.760 1.00 58.12 115 VAL A O 1
ATOM 857 N N . PRO A 1 116 ? -14.341 -13.920 18.928 1.00 50.72 116 PRO A N 1
ATOM 858 C CA . PRO A 1 116 ? -14.978 -13.913 20.245 1.00 50.72 116 PRO A CA 1
ATOM 859 C C . PRO A 1 116 ? -14.644 -15.200 21.015 1.00 50.72 116 PRO A C 1
ATOM 861 O O . PRO A 1 116 ? -14.709 -16.300 20.458 1.00 50.72 116 PRO A O 1
ATOM 864 N N . ALA A 1 117 ? -14.264 -15.092 22.290 1.00 42.41 117 ALA A N 1
ATOM 865 C CA . ALA A 1 117 ? -13.956 -16.271 23.095 1.00 42.41 117 ALA A CA 1
ATOM 866 C C . ALA A 1 117 ? -15.261 -17.022 23.421 1.00 42.41 117 ALA A C 1
ATOM 868 O O . ALA A 1 117 ? -16.147 -16.466 24.065 1.00 42.41 117 ALA A O 1
ATOM 869 N N . GLY A 1 118 ? -15.382 -18.274 22.965 1.00 41.00 118 GLY A N 1
ATOM 870 C CA . GLY A 1 118 ? -16.583 -19.104 23.154 1.00 41.00 118 GLY A CA 1
ATOM 871 C C . GLY A 1 118 ? -17.478 -19.263 21.919 1.00 41.00 118 GLY A C 1
ATOM 872 O O . GLY A 1 118 ? -18.570 -19.812 22.035 1.00 41.00 118 GLY A O 1
ATOM 873 N N . ALA A 1 119 ? -17.029 -18.830 20.739 1.00 41.84 119 ALA A N 1
ATOM 874 C CA . ALA A 1 119 ? -17.690 -19.121 19.471 1.00 41.84 119 ALA A CA 1
ATOM 875 C C . ALA A 1 119 ? -17.586 -20.617 19.096 1.00 41.84 119 ALA A C 1
ATOM 877 O O . ALA A 1 119 ? -16.741 -21.016 18.297 1.00 41.84 119 ALA A O 1
ATOM 878 N N . ALA A 1 120 ? -18.447 -21.447 19.686 1.00 35.38 120 ALA A N 1
ATOM 879 C CA . ALA A 1 120 ? -18.928 -22.647 19.014 1.00 35.38 120 ALA A CA 1
ATOM 880 C C . ALA A 1 120 ? -19.836 -22.208 17.851 1.00 35.38 120 ALA A C 1
ATOM 882 O O . ALA A 1 120 ? -20.556 -21.215 17.967 1.00 35.38 120 ALA A O 1
ATOM 883 N N . GLU A 1 121 ? -19.727 -22.912 16.728 1.00 38.03 121 GLU A N 1
ATOM 884 C CA . GLU A 1 121 ? -20.361 -22.660 15.429 1.00 38.03 121 GLU A CA 1
ATOM 885 C C . GLU A 1 121 ? -21.715 -21.922 15.492 1.00 38.03 121 GLU A C 1
ATOM 887 O O . GLU A 1 121 ? -22.749 -22.476 15.859 1.00 38.03 121 GLU A O 1
ATOM 892 N N . GLY A 1 122 ? -21.717 -20.647 15.097 1.00 37.56 122 GLY A N 1
ATOM 893 C CA . GLY A 1 122 ? -22.924 -19.840 14.930 1.00 37.56 122 GLY A CA 1
ATOM 894 C C . GLY A 1 122 ? -22.613 -18.499 14.248 1.00 37.56 122 GLY A C 1
ATOM 895 O O . GLY A 1 122 ? -21.473 -18.039 14.307 1.00 37.56 122 GLY A O 1
ATOM 896 N N . PRO A 1 123 ? -23.592 -17.820 13.618 1.00 37.97 123 PRO A N 1
ATOM 897 C CA . PRO A 1 123 ? -23.366 -16.608 12.812 1.00 37.97 123 PRO A CA 1
ATOM 898 C C . PRO A 1 123 ? -22.849 -15.386 13.600 1.00 37.97 123 PRO A C 1
ATOM 900 O O . PRO A 1 123 ? -22.357 -14.438 12.999 1.00 37.97 123 PRO A O 1
ATOM 903 N N . ARG A 1 124 ? -22.908 -15.403 14.942 1.00 46.53 124 ARG A N 1
ATOM 904 C CA . ARG A 1 124 ? -22.266 -14.412 15.840 1.00 46.53 124 ARG A CA 1
ATOM 905 C C . ARG A 1 124 ? -20.858 -14.815 16.308 1.00 46.53 124 ARG A C 1
ATOM 907 O O . ARG A 1 124 ? -20.224 -14.070 17.047 1.00 46.53 124 ARG A O 1
ATOM 914 N N . GLY A 1 125 ? -20.396 -15.995 15.906 1.00 52.56 125 GLY A N 1
ATOM 915 C CA . GLY A 1 125 ? -19.119 -16.603 16.274 1.00 52.56 125 GLY A CA 1
ATOM 916 C C . GLY A 1 125 ? -18.128 -16.727 15.113 1.00 52.56 125 GLY A C 1
ATOM 917 O O . GLY A 1 125 ? -17.068 -17.329 15.273 1.00 52.56 125 GLY A O 1
ATOM 918 N N . ALA A 1 126 ? -18.448 -16.171 13.942 1.00 60.84 126 ALA A N 1
ATOM 919 C CA . ALA A 1 126 ? -17.508 -16.127 12.832 1.00 60.84 126 ALA A CA 1
ATOM 920 C C . ALA A 1 126 ? -16.334 -15.181 13.165 1.00 60.84 126 ALA A C 1
ATOM 922 O O . ALA A 1 126 ? -16.555 -14.099 13.716 1.00 60.84 126 ALA A O 1
ATOM 923 N N . PRO A 1 127 ? -15.085 -15.568 12.853 1.00 68.81 127 PRO A N 1
ATOM 924 C CA . PRO A 1 127 ? -13.929 -14.713 13.078 1.00 68.81 127 PRO A CA 1
ATOM 925 C C . PRO A 1 127 ? -14.031 -13.459 12.203 1.00 68.81 127 PRO A C 1
ATOM 927 O O . PRO A 1 127 ? -14.117 -13.556 10.978 1.00 68.81 127 PRO A O 1
ATOM 930 N N . LEU A 1 128 ? -13.988 -12.285 12.829 1.00 77.19 128 LEU A N 1
ATOM 931 C CA . LEU A 1 128 ? -13.931 -11.007 12.129 1.00 77.19 128 LEU A CA 1
ATOM 932 C C . LEU A 1 128 ? -12.508 -10.799 11.625 1.00 77.19 128 LEU A C 1
ATOM 934 O O . LEU A 1 128 ? -11.553 -10.782 12.408 1.00 77.19 128 LEU A O 1
ATOM 938 N N . ARG A 1 129 ? -12.352 -10.654 10.311 1.00 78.56 129 ARG A N 1
ATOM 939 C CA . ARG A 1 129 ? -11.040 -10.476 9.685 1.00 78.56 129 ARG A CA 1
ATOM 940 C C . ARG A 1 129 ? -10.793 -9.001 9.429 1.00 78.56 129 ARG A C 1
ATOM 942 O O . ARG A 1 129 ? -11.658 -8.319 8.906 1.00 78.56 129 ARG A O 1
ATOM 949 N N . PHE A 1 130 ? -9.600 -8.527 9.750 1.00 79.25 130 PHE A N 1
ATOM 950 C CA . PHE A 1 130 ? -9.157 -7.155 9.531 1.00 79.25 130 PHE A CA 1
ATOM 951 C C . PHE A 1 130 ? -7.890 -7.205 8.664 1.00 79.25 130 PHE A C 1
ATOM 953 O O . PHE A 1 130 ? -6.778 -7.327 9.194 1.00 79.25 130 PHE A O 1
ATOM 960 N N . PRO A 1 131 ? -8.037 -7.209 7.324 1.00 74.31 131 PRO A N 1
ATOM 961 C CA . PRO A 1 131 ? -6.895 -7.264 6.416 1.00 74.31 131 PRO A CA 1
ATOM 962 C C . PRO A 1 131 ? -6.029 -6.007 6.574 1.00 74.31 131 PRO A C 1
ATOM 964 O O . PRO A 1 131 ? -6.553 -4.897 6.629 1.00 74.31 131 PRO A O 1
ATOM 967 N N . CYS A 1 132 ? -4.706 -6.178 6.651 1.00 70.62 132 CYS A N 1
ATOM 968 C CA . CYS A 1 132 ? -3.768 -5.109 6.995 1.00 70.62 132 CYS A CA 1
ATOM 969 C C . CYS A 1 132 ? -2.499 -5.167 6.127 1.00 70.62 132 CYS A C 1
ATOM 971 O O . CYS A 1 132 ? -1.430 -5.579 6.555 1.00 70.62 132 CYS A O 1
ATOM 973 N N . TYR A 1 133 ? -2.573 -4.724 4.878 1.00 65.75 133 TYR A N 1
ATOM 974 C CA . TYR A 1 133 ? -1.413 -4.791 3.975 1.00 65.75 133 TYR A CA 1
ATOM 975 C C . TYR A 1 133 ? -0.485 -3.564 4.057 1.00 65.75 133 TYR A C 1
ATOM 977 O O . TYR A 1 133 ? 0.329 -3.355 3.163 1.00 65.75 133 TYR A O 1
ATOM 985 N N . GLU A 1 134 ? -0.602 -2.754 5.114 1.00 66.50 134 GLU A N 1
ATOM 986 C CA . GLU A 1 134 ? 0.128 -1.492 5.282 1.00 66.50 134 GLU A CA 1
ATOM 987 C C . GLU A 1 134 ? 1.105 -1.564 6.472 1.00 66.50 134 GLU A C 1
ATOM 989 O O . GLU A 1 134 ? 0.817 -2.161 7.512 1.00 66.50 134 GLU A O 1
ATOM 994 N N . CYS A 1 135 ? 2.288 -0.960 6.324 1.00 65.06 135 CYS A N 1
ATOM 995 C CA . CYS A 1 135 ? 3.288 -0.907 7.389 1.00 65.06 135 CYS A CA 1
ATOM 996 C C . CYS A 1 135 ? 2.894 0.120 8.459 1.00 65.06 135 CYS A C 1
ATOM 998 O O . CYS A 1 135 ? 2.662 1.287 8.156 1.00 65.06 135 CYS A O 1
ATOM 1000 N N . LEU A 1 136 ? 2.893 -0.295 9.729 1.00 67.81 136 LEU A N 1
ATOM 1001 C CA . LEU A 1 136 ? 2.712 0.617 10.857 1.00 67.81 136 LEU A CA 1
ATOM 1002 C C . LEU A 1 136 ? 4.067 1.170 11.318 1.00 67.81 136 LEU A C 1
ATOM 1004 O O . LEU A 1 136 ? 4.791 0.511 12.071 1.00 67.81 136 LEU A O 1
ATOM 1008 N N . GLU A 1 137 ? 4.402 2.373 10.857 1.00 63.72 137 GLU A N 1
ATOM 1009 C CA . GLU A 1 137 ? 5.675 3.047 11.135 1.00 63.72 137 GLU A CA 1
ATOM 1010 C C . GLU A 1 137 ? 5.599 3.987 12.353 1.00 63.72 137 GLU A C 1
ATOM 1012 O O . GLU A 1 137 ? 4.638 4.738 12.524 1.00 63.72 137 GLU A O 1
ATOM 1017 N N . GLY A 1 138 ? 6.646 3.984 13.188 1.00 64.69 138 GLY A N 1
ATOM 1018 C CA . GLY A 1 138 ? 6.791 4.905 14.324 1.00 64.69 138 GLY A CA 1
ATOM 1019 C C . GLY A 1 138 ? 5.673 4.817 15.376 1.00 64.69 138 GLY A C 1
ATOM 1020 O O . GLY A 1 138 ? 5.145 3.743 15.663 1.00 64.69 138 GLY A O 1
ATOM 1021 N N . THR A 1 139 ? 5.330 5.965 15.974 1.00 66.06 139 THR A N 1
ATOM 1022 C CA . THR A 1 139 ? 4.173 6.128 16.873 1.00 66.06 139 THR A CA 1
ATOM 1023 C C . THR A 1 139 ? 2.912 6.372 16.050 1.00 66.06 139 THR A C 1
ATOM 1025 O O . THR A 1 139 ? 2.460 7.509 15.905 1.00 66.06 139 THR A O 1
ATOM 1028 N N . GLY A 1 140 ? 2.392 5.309 15.447 1.00 70.75 140 GLY A N 1
ATOM 1029 C CA . GLY A 1 140 ? 1.218 5.355 14.582 1.00 70.75 140 GLY A CA 1
ATOM 1030 C C . GLY A 1 140 ? 0.002 4.671 15.199 1.00 70.75 140 GLY A C 1
ATOM 1031 O O . GLY A 1 140 ? 0.124 3.767 16.030 1.00 70.75 140 GLY A O 1
ATOM 1032 N N . THR A 1 141 ? -1.181 5.092 14.753 1.00 82.62 141 THR A N 1
ATOM 1033 C CA . THR A 1 141 ? -2.426 4.339 14.935 1.00 82.62 141 THR A CA 1
ATOM 1034 C C . THR A 1 141 ? -2.937 3.929 13.565 1.00 82.62 141 THR A C 1
ATOM 1036 O O . THR A 1 141 ? -3.169 4.788 12.719 1.00 82.62 141 THR A O 1
ATOM 1039 N N . LEU A 1 142 ? -3.117 2.630 13.355 1.00 81.69 142 LEU A N 1
ATOM 1040 C CA . LEU A 1 142 ? -3.747 2.089 12.159 1.00 81.69 142 LEU A CA 1
ATOM 1041 C C . LEU A 1 142 ? -5.211 1.790 12.448 1.00 81.69 142 LEU A C 1
ATOM 1043 O O . LEU A 1 142 ? -5.511 1.127 13.437 1.00 81.69 142 LEU A O 1
ATOM 1047 N N . VAL A 1 143 ? -6.118 2.257 11.595 1.00 86.12 143 VAL A N 1
ATOM 1048 C CA . VAL A 1 143 ? -7.554 1.984 11.721 1.00 86.12 143 VAL A CA 1
ATOM 1049 C C . VAL A 1 143 ? -7.942 0.965 10.657 1.00 86.12 143 VAL A C 1
ATOM 1051 O O . VAL A 1 143 ? -7.908 1.264 9.467 1.00 86.12 143 VAL A O 1
ATOM 1054 N N . LEU A 1 144 ? -8.291 -0.244 11.088 1.00 83.56 144 LEU A N 1
ATOM 1055 C CA . LEU A 1 144 ? -8.677 -1.344 10.216 1.00 83.56 144 LEU A CA 1
ATOM 1056 C C . LEU A 1 144 ? -10.188 -1.536 10.228 1.00 83.56 144 LEU A C 1
ATOM 1058 O O . LEU A 1 144 ? -10.832 -1.489 11.276 1.00 83.56 144 LEU A O 1
ATOM 1062 N N . ARG A 1 145 ? -10.736 -1.816 9.051 1.00 85.19 145 ARG A N 1
ATOM 1063 C CA . ARG A 1 145 ? -12.144 -2.144 8.843 1.00 85.19 145 ARG A CA 1
ATOM 1064 C C . ARG A 1 145 ? -12.308 -3.648 8.661 1.00 85.19 145 ARG A C 1
ATOM 1066 O O . ARG A 1 145 ? -11.392 -4.318 8.185 1.00 85.19 145 ARG A O 1
ATOM 1073 N N . GLU A 1 146 ? -13.461 -4.166 9.072 1.00 81.62 146 GLU A N 1
ATOM 1074 C CA . GLU A 1 146 ? -13.816 -5.571 8.857 1.00 81.62 146 GLU A CA 1
ATOM 1075 C C . GLU A 1 146 ? -13.742 -5.917 7.355 1.00 81.62 146 GLU A C 1
ATOM 1077 O O . GLU A 1 146 ? -14.097 -5.109 6.496 1.00 81.62 146 GLU A O 1
ATOM 1082 N N . GLY A 1 147 ? -13.192 -7.089 7.047 1.00 66.19 147 GLY A N 1
ATOM 1083 C CA . GLY A 1 147 ? -12.703 -7.490 5.731 1.00 66.19 147 GLY A CA 1
ATOM 1084 C C . GLY A 1 147 ? -13.779 -7.886 4.727 1.00 66.19 147 GLY A C 1
ATOM 1085 O O . GLY A 1 147 ? -13.431 -8.221 3.593 1.00 66.19 147 GLY A O 1
ATOM 1086 N N . SER A 1 148 ? -15.061 -7.842 5.094 1.00 67.81 148 SER A N 1
ATOM 1087 C CA . SER A 1 148 ? -16.139 -7.943 4.117 1.00 67.81 148 SER A CA 1
ATOM 1088 C C . SER A 1 148 ? -16.073 -6.733 3.193 1.00 67.81 148 SER A C 1
ATOM 1090 O O . SER A 1 148 ? -16.211 -5.586 3.622 1.00 67.81 148 SER A O 1
ATOM 1092 N N . ALA A 1 149 ? -15.847 -6.980 1.903 1.00 58.38 149 ALA A N 1
ATOM 1093 C CA . ALA A 1 149 ? -15.873 -5.925 0.904 1.00 58.38 149 ALA A CA 1
ATOM 1094 C C . ALA A 1 149 ? -17.255 -5.264 0.912 1.00 58.38 149 ALA A C 1
ATOM 1096 O O . ALA A 1 149 ? -18.278 -5.931 0.752 1.00 58.38 149 ALA A O 1
ATOM 1097 N N . LYS A 1 150 ? -17.283 -3.947 1.096 1.00 67.56 150 LYS A N 1
ATOM 1098 C CA . LYS A 1 150 ? -18.516 -3.168 1.085 1.00 67.56 150 LYS A CA 1
ATOM 1099 C C . LYS A 1 150 ? -18.338 -1.917 0.239 1.00 67.56 150 LYS A C 1
ATOM 1101 O O . LYS A 1 150 ? -17.328 -1.219 0.340 1.00 67.56 150 LYS A O 1
ATOM 1106 N N . VAL A 1 151 ? -19.327 -1.675 -0.611 1.00 65.62 151 VAL A N 1
ATOM 1107 C CA . VAL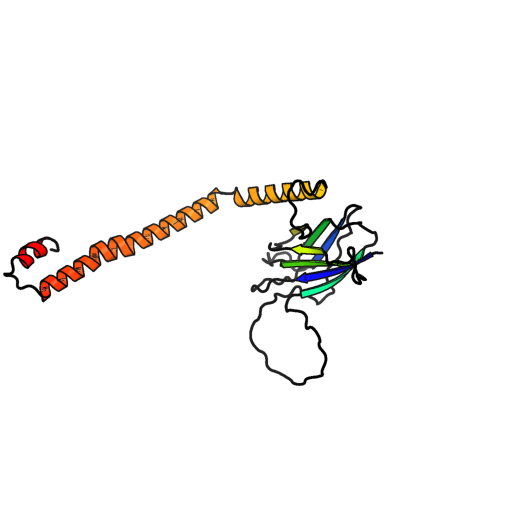 A 1 151 ? -19.446 -0.490 -1.467 1.00 65.62 151 VAL A CA 1
ATOM 1108 C C . VAL A 1 151 ? -19.968 0.701 -0.662 1.00 65.62 151 VAL A C 1
ATOM 1110 O O . VAL A 1 151 ? -20.610 0.512 0.367 1.00 65.62 151 VAL A O 1
ATOM 1113 N N . SER A 1 152 ? -19.706 1.928 -1.120 1.00 62.78 152 SER A N 1
ATOM 1114 C CA . SER A 1 152 ? -19.995 3.163 -0.368 1.00 62.78 152 SER A CA 1
ATOM 1115 C C . SER A 1 152 ? -21.459 3.332 0.043 1.00 62.78 152 SER A C 1
ATOM 1117 O O . SER A 1 152 ? -21.728 3.935 1.071 1.00 62.78 152 SER A O 1
ATOM 1119 N N . TRP A 1 153 ? -22.407 2.787 -0.720 1.00 70.12 153 TRP A N 1
ATOM 1120 C CA . TRP A 1 153 ? -23.833 2.841 -0.383 1.00 70.12 153 TRP A CA 1
ATOM 1121 C C . TRP A 1 153 ? -24.295 1.705 0.541 1.00 70.12 153 TRP A C 1
ATOM 1123 O O . TRP A 1 153 ? -25.424 1.741 1.008 1.00 70.12 153 TRP A O 1
ATOM 1133 N N . ALA A 1 154 ? -23.465 0.690 0.798 1.00 71.12 154 ALA A N 1
ATOM 1134 C CA . ALA A 1 154 ? -23.814 -0.450 1.650 1.00 71.12 154 ALA A CA 1
ATOM 1135 C C . ALA A 1 154 ? -23.475 -0.222 3.135 1.00 71.12 154 ALA A C 1
ATOM 1137 O O . ALA A 1 154 ? -23.841 -1.039 3.980 1.00 71.12 154 ALA A O 1
ATOM 1138 N N . ASP A 1 155 ? -22.789 0.875 3.466 1.00 70.81 155 ASP A N 1
ATOM 1139 C CA . ASP A 1 155 ? -22.476 1.271 4.836 1.00 70.81 155 ASP A CA 1
ATOM 1140 C C . ASP A 1 155 ? -22.934 2.699 5.104 1.00 70.81 155 ASP A C 1
ATOM 1142 O O . ASP A 1 155 ? -22.291 3.645 4.672 1.00 70.81 155 ASP A O 1
ATOM 1146 N N . HIS A 1 156 ? -24.004 2.846 5.882 1.00 77.19 156 HIS A N 1
ATOM 1147 C CA . HIS A 1 156 ? -24.526 4.151 6.311 1.00 77.19 156 HIS A CA 1
ATOM 1148 C C . HIS A 1 156 ? -24.090 4.535 7.732 1.00 77.19 156 HIS A C 1
ATOM 1150 O O . HIS A 1 156 ? -24.704 5.384 8.375 1.00 77.19 156 HIS A O 1
ATOM 1156 N N . HIS A 1 157 ? -23.081 3.856 8.288 1.00 82.88 157 HIS A N 1
ATOM 1157 C CA . HIS A 1 157 ? -22.611 4.173 9.631 1.00 82.88 157 HIS A CA 1
ATOM 1158 C C . HIS A 1 157 ? -21.622 5.349 9.563 1.00 82.88 157 HIS A C 1
ATOM 1160 O O . HIS A 1 157 ? -20.561 5.196 8.949 1.00 82.88 157 HIS A O 1
ATOM 1166 N N . PRO A 1 158 ? -21.880 6.477 10.252 1.00 85.56 158 PRO A N 1
ATOM 1167 C CA . PRO A 1 158 ? -21.114 7.719 10.080 1.00 85.56 158 PRO A CA 1
ATOM 1168 C C . PRO A 1 158 ? -19.619 7.552 10.382 1.00 85.56 158 PRO A C 1
ATOM 1170 O O . PRO A 1 158 ? -18.762 8.155 9.748 1.00 85.56 158 PRO A O 1
ATOM 1173 N N . MET A 1 159 ? -19.273 6.668 11.319 1.00 83.50 159 MET A N 1
ATOM 1174 C CA . MET A 1 159 ? -17.876 6.365 11.648 1.00 83.50 159 MET A CA 1
ATOM 1175 C C . MET A 1 159 ? -17.119 5.646 10.516 1.00 83.50 159 MET A C 1
ATOM 1177 O O . MET A 1 159 ? -15.916 5.841 10.370 1.00 83.50 159 MET A O 1
ATOM 1181 N N . LEU A 1 160 ? -17.808 4.818 9.722 1.00 83.81 160 LEU A N 1
ATOM 1182 C CA . LEU A 1 160 ? -17.209 4.118 8.580 1.00 83.81 160 LEU A CA 1
ATOM 1183 C C . LEU A 1 160 ? -17.026 5.077 7.397 1.00 83.81 160 LEU A C 1
ATOM 1185 O O . LEU A 1 160 ? -15.996 5.029 6.729 1.00 83.81 160 LEU A O 1
ATOM 1189 N N . GLU A 1 161 ? -17.988 5.977 7.180 1.00 85.38 161 GLU A N 1
ATOM 1190 C CA . GLU A 1 161 ? -17.898 7.044 6.176 1.00 85.38 161 GLU A CA 1
ATOM 1191 C C . GLU A 1 161 ? -16.753 8.017 6.491 1.00 85.38 161 GLU A C 1
ATOM 1193 O O . GLU A 1 161 ? -15.915 8.279 5.627 1.00 85.38 161 GLU A O 1
ATOM 1198 N N . ASN A 1 162 ? -16.650 8.473 7.746 1.00 87.44 162 ASN A N 1
ATOM 1199 C CA . ASN A 1 162 ? -15.548 9.325 8.196 1.00 87.44 162 ASN A CA 1
ATOM 1200 C C . ASN A 1 162 ? -14.189 8.644 7.989 1.00 87.44 162 ASN A C 1
ATOM 1202 O O . ASN A 1 162 ? -13.280 9.248 7.425 1.00 87.44 162 ASN A O 1
ATOM 1206 N N . GLN A 1 163 ? -14.061 7.365 8.363 1.00 84.25 163 GLN A N 1
ATOM 1207 C CA . GLN A 1 163 ? -12.826 6.600 8.164 1.00 84.25 163 GLN A CA 1
ATOM 1208 C C . GLN A 1 163 ? -12.448 6.497 6.679 1.00 84.25 163 GLN A C 1
ATOM 1210 O O . GLN A 1 163 ? -11.275 6.656 6.329 1.00 84.25 163 GLN A O 1
ATOM 1215 N N . LEU A 1 164 ? -13.426 6.257 5.799 1.00 84.25 164 LEU A N 1
ATOM 1216 C CA . LEU A 1 164 ? -13.205 6.224 4.355 1.00 84.25 164 LEU A CA 1
ATOM 1217 C C . LEU A 1 164 ? -12.730 7.586 3.833 1.00 84.25 164 LEU A C 1
ATOM 1219 O O . LEU A 1 164 ? -11.759 7.643 3.077 1.00 84.25 164 LEU A O 1
ATOM 1223 N N . GLN A 1 165 ? -13.380 8.676 4.242 1.00 88.00 165 GLN A N 1
ATOM 1224 C CA . GLN A 1 165 ? -13.023 10.025 3.810 1.00 88.00 165 GLN A CA 1
ATOM 1225 C C . GLN A 1 165 ? -11.622 10.428 4.286 1.00 88.00 165 GLN A C 1
ATOM 1227 O O . GLN A 1 165 ? -10.827 10.916 3.482 1.00 88.00 165 GLN A O 1
ATOM 1232 N N . GLU A 1 166 ? -11.288 10.183 5.552 1.00 87.81 166 GLU A N 1
ATOM 1233 C CA . GLU A 1 166 ? -9.954 10.438 6.105 1.00 87.81 166 GLU A CA 1
ATOM 1234 C C . GLU A 1 166 ? -8.882 9.609 5.386 1.00 87.81 166 GLU A C 1
ATOM 1236 O O . GLU A 1 166 ? -7.846 10.143 4.986 1.00 87.81 166 GLU A O 1
ATOM 1241 N N . GLY A 1 167 ? -9.149 8.320 5.146 1.00 81.81 167 GLY A N 1
ATOM 1242 C CA . GLY A 1 167 ? -8.240 7.434 4.418 1.00 81.81 167 GLY A CA 1
ATOM 1243 C C . GLY A 1 167 ? -8.002 7.886 2.974 1.00 81.81 167 GLY A C 1
ATOM 1244 O O . GLY A 1 167 ? -6.862 7.901 2.504 1.00 81.81 167 GLY A O 1
ATOM 1245 N N . LEU A 1 168 ? -9.059 8.312 2.275 1.00 83.81 168 LEU A N 1
ATOM 1246 C CA . LEU A 1 168 ? -8.961 8.875 0.927 1.00 83.81 168 LEU A CA 1
ATOM 1247 C C . LEU A 1 168 ? -8.173 10.187 0.921 1.00 83.81 168 LEU A C 1
ATOM 1249 O O . LEU A 1 168 ? -7.300 10.358 0.073 1.00 83.81 168 LEU A O 1
ATOM 1253 N N . GLN A 1 169 ? -8.431 11.094 1.866 1.00 85.88 169 GLN A N 1
ATOM 1254 C CA . GLN A 1 169 ? -7.697 12.356 1.981 1.00 85.88 169 GLN A CA 1
ATOM 1255 C C . GLN A 1 169 ? -6.213 12.131 2.286 1.00 85.88 169 GLN A C 1
ATOM 1257 O O . GLN A 1 169 ? -5.362 12.767 1.663 1.00 85.88 169 GLN A O 1
ATOM 1262 N N . ALA A 1 170 ? -5.884 11.206 3.191 1.00 80.62 170 ALA A N 1
ATOM 1263 C CA . ALA A 1 170 ? -4.506 10.855 3.518 1.00 80.62 170 ALA A CA 1
ATOM 1264 C C . ALA A 1 170 ? -3.770 10.264 2.307 1.00 80.62 170 ALA A C 1
ATOM 1266 O O . ALA A 1 170 ? -2.668 10.713 1.989 1.00 80.62 170 ALA A O 1
ATOM 1267 N N . LYS A 1 171 ? -4.399 9.327 1.578 1.00 79.50 171 LYS A N 1
ATOM 1268 C CA . LYS A 1 171 ? -3.839 8.772 0.334 1.00 79.50 171 LYS A CA 1
ATOM 1269 C C . LYS A 1 171 ? -3.650 9.853 -0.715 1.00 79.50 171 LYS A C 1
ATOM 1271 O O . LYS A 1 171 ? -2.563 9.977 -1.268 1.00 79.50 171 LYS A O 1
ATOM 1276 N N . GLN A 1 172 ? -4.669 10.676 -0.951 1.00 81.94 172 GLN A N 1
ATOM 1277 C CA . GLN A 1 172 ? -4.553 11.792 -1.879 1.00 81.94 172 GLN A CA 1
ATOM 1278 C C . GLN A 1 172 ? -3.401 12.704 -1.486 1.00 81.94 172 GLN A C 1
ATOM 1280 O O . GLN A 1 172 ? -2.597 13.006 -2.344 1.00 81.94 172 GLN A O 1
ATOM 1285 N N . LYS A 1 173 ? -3.263 13.105 -0.221 1.00 81.62 173 LYS A N 1
ATOM 1286 C CA . LYS A 1 173 ? -2.143 13.940 0.228 1.00 81.62 173 LYS A CA 1
ATOM 1287 C C . LYS A 1 173 ? -0.787 13.267 -0.009 1.00 81.62 173 LYS A C 1
ATOM 1289 O O . LYS A 1 173 ? 0.100 13.899 -0.565 1.00 81.62 173 LYS A O 1
ATOM 1294 N N . MET A 1 174 ? -0.650 11.993 0.364 1.00 68.31 174 MET A N 1
ATOM 1295 C CA . MET A 1 174 ? 0.588 11.225 0.200 1.00 68.31 174 MET A CA 1
ATOM 1296 C C . MET A 1 174 ? 1.026 11.131 -1.266 1.00 68.31 174 MET A C 1
ATOM 1298 O O . MET A 1 174 ? 2.208 11.270 -1.564 1.00 68.31 174 MET A O 1
ATOM 1302 N N . TYR A 1 175 ? 0.079 10.917 -2.183 1.00 64.88 175 TYR A N 1
ATOM 1303 C CA . TYR A 1 175 ? 0.374 10.810 -3.612 1.00 64.88 175 TYR A CA 1
ATOM 1304 C C . TYR A 1 175 ? 0.386 12.163 -4.343 1.00 64.88 175 TYR A C 1
ATOM 1306 O O . TYR A 1 175 ? 0.990 12.251 -5.405 1.00 64.88 175 TYR A O 1
ATOM 1314 N N . ARG A 1 176 ? -0.231 13.213 -3.780 1.00 64.81 176 ARG A N 1
ATOM 1315 C CA . ARG A 1 176 ? -0.348 14.569 -4.358 1.00 64.81 176 ARG A CA 1
ATOM 1316 C C . ARG A 1 176 ? 0.897 15.432 -4.158 1.00 64.81 176 ARG A C 1
ATOM 1318 O O . ARG A 1 176 ? 1.035 16.428 -4.863 1.00 64.81 176 ARG A O 1
ATOM 1325 N N . ASP A 1 177 ? 1.824 15.073 -3.266 1.00 63.66 177 ASP A N 1
ATOM 1326 C CA . ASP A 1 177 ? 3.147 15.719 -3.199 1.00 63.66 177 ASP A CA 1
ATOM 1327 C C . ASP A 1 177 ? 4.017 15.268 -4.399 1.00 63.66 177 ASP A C 1
ATOM 1329 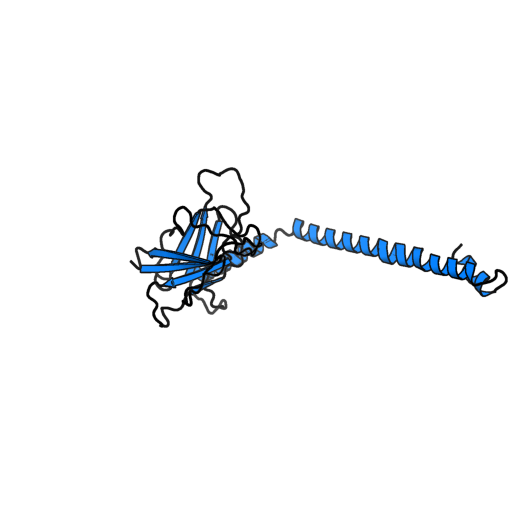O O . ASP A 1 177 ? 5.023 14.566 -4.301 1.00 63.66 177 ASP A O 1
ATOM 1333 N N . GLU A 1 178 ? 3.564 15.669 -5.589 1.00 68.06 178 GLU A N 1
ATOM 1334 C CA . GLU A 1 178 ? 3.918 15.138 -6.905 1.00 68.06 178 GLU A CA 1
ATOM 1335 C C . GLU A 1 178 ? 5.202 15.719 -7.480 1.00 68.06 178 GLU A C 1
ATOM 1337 O O . GLU A 1 178 ? 5.726 15.161 -8.435 1.00 68.06 178 GLU A O 1
ATOM 1342 N N . LYS A 1 179 ? 5.769 16.806 -6.940 1.00 73.81 179 LYS A N 1
ATOM 1343 C CA . LYS A 1 179 ? 6.945 17.420 -7.581 1.00 73.81 179 LYS A CA 1
ATOM 1344 C C . LYS A 1 179 ? 8.136 16.460 -7.624 1.00 73.81 179 LYS A C 1
ATOM 1346 O O . LYS A 1 179 ? 8.772 16.331 -8.667 1.00 73.81 179 LYS A O 1
ATOM 1351 N N . TRP A 1 180 ? 8.435 15.796 -6.509 1.00 74.44 180 TRP A N 1
ATOM 1352 C CA . TRP A 1 180 ? 9.615 14.935 -6.397 1.00 74.44 180 TRP A CA 1
ATOM 1353 C C . TRP A 1 180 ? 9.388 13.546 -6.987 1.00 74.44 180 TRP A C 1
ATOM 1355 O O . TRP A 1 180 ? 10.271 13.047 -7.676 1.00 74.44 180 TRP A O 1
ATOM 1365 N N . ASN A 1 181 ? 8.196 12.968 -6.815 1.00 78.31 181 ASN A N 1
ATOM 1366 C CA . ASN A 1 181 ? 7.848 11.682 -7.425 1.00 78.31 181 ASN A CA 1
ATOM 1367 C C . ASN A 1 181 ? 7.796 11.784 -8.955 1.00 78.31 181 ASN A C 1
ATOM 1369 O O . ASN A 1 181 ? 8.365 10.948 -9.655 1.00 78.31 181 ASN A O 1
ATOM 1373 N N . TRP A 1 182 ? 7.194 12.852 -9.484 1.00 80.69 182 TRP A N 1
ATOM 1374 C CA . TRP A 1 182 ? 7.164 13.104 -10.922 1.00 80.69 182 TRP A CA 1
ATOM 1375 C C . TRP A 1 182 ? 8.548 13.427 -11.485 1.00 80.69 182 TRP A C 1
ATOM 1377 O O . TRP A 1 182 ? 8.900 12.969 -12.571 1.00 80.69 182 TRP A O 1
ATOM 1387 N N . LEU A 1 183 ? 9.357 14.205 -10.758 1.00 84.38 183 LEU A N 1
ATOM 1388 C CA . LEU A 1 183 ? 10.733 14.480 -11.166 1.00 84.38 183 LEU A CA 1
ATOM 1389 C C . LEU A 1 183 ? 11.562 13.194 -11.204 1.00 84.38 183 LEU A C 1
ATOM 1391 O O . LEU A 1 183 ? 12.252 12.964 -12.190 1.00 84.38 183 LEU A O 1
ATOM 1395 N N . LEU A 1 184 ? 11.451 12.342 -10.183 1.00 82.31 184 LEU A N 1
ATOM 1396 C CA . LEU A 1 184 ? 12.144 11.058 -10.128 1.00 82.31 184 LEU A CA 1
ATOM 1397 C C . LEU A 1 184 ? 11.737 10.149 -11.292 1.00 82.31 184 LEU A C 1
ATOM 1399 O O . LEU A 1 184 ? 12.611 9.595 -11.956 1.00 82.31 184 LEU A O 1
ATOM 1403 N N . ALA A 1 185 ? 10.435 10.045 -11.574 1.00 84.38 185 ALA A N 1
ATOM 1404 C CA . ALA A 1 185 ? 9.925 9.268 -12.700 1.00 84.38 185 ALA A CA 1
ATOM 1405 C C . ALA A 1 185 ? 10.486 9.773 -14.040 1.00 84.38 185 ALA A C 1
ATOM 1407 O O . ALA A 1 185 ? 11.004 8.984 -14.828 1.00 84.38 185 ALA A O 1
ATOM 1408 N N . LYS A 1 186 ? 10.464 11.092 -14.278 1.00 88.25 186 LYS A N 1
ATOM 1409 C CA . LYS A 1 186 ? 11.034 11.689 -15.497 1.00 88.25 186 LYS A CA 1
ATOM 1410 C C . LYS A 1 186 ? 12.534 11.442 -15.627 1.00 88.25 186 LYS A C 1
ATOM 1412 O O . LYS A 1 186 ? 12.983 11.071 -16.707 1.00 88.25 186 LYS A O 1
ATOM 1417 N N . THR A 1 187 ? 13.292 11.613 -14.544 1.00 92.19 187 THR A N 1
ATOM 1418 C CA . THR A 1 187 ? 14.739 11.356 -14.528 1.00 92.19 187 THR A CA 1
ATOM 1419 C C . THR A 1 187 ? 15.048 9.901 -14.872 1.00 92.19 187 THR A C 1
ATOM 1421 O O . THR A 1 187 ? 15.948 9.645 -15.666 1.00 92.19 187 THR A O 1
ATOM 1424 N N . TRP A 1 188 ? 14.284 8.950 -14.326 1.00 95.19 188 TRP A N 1
ATOM 1425 C CA . TRP A 1 188 ? 14.435 7.530 -14.650 1.00 95.19 188 TRP A CA 1
ATOM 1426 C C . TRP A 1 188 ? 14.171 7.235 -16.125 1.00 95.19 188 TRP A C 1
ATOM 1428 O O . TRP A 1 188 ? 14.984 6.572 -16.765 1.00 95.19 188 TRP A O 1
ATOM 1438 N N . VAL A 1 189 ? 13.072 7.760 -16.674 1.00 95.69 189 VAL A N 1
ATOM 1439 C CA . VAL A 1 189 ? 12.726 7.565 -18.090 1.00 95.69 189 VAL A CA 1
ATOM 1440 C C . VAL A 1 189 ? 13.798 8.162 -19.004 1.00 95.69 189 VAL A C 1
ATOM 1442 O O . VAL A 1 189 ? 14.257 7.477 -19.910 1.00 95.69 189 VAL A O 1
ATOM 1445 N N . HIS A 1 190 ? 14.261 9.387 -18.731 1.00 94.81 190 HIS A N 1
ATOM 1446 C CA . HIS A 1 190 ? 15.300 10.031 -19.544 1.00 94.81 190 HIS A CA 1
ATOM 1447 C C . HIS A 1 190 ? 16.648 9.302 -19.465 1.00 94.81 190 HIS A C 1
ATOM 1449 O O . HIS A 1 190 ? 17.340 9.184 -20.471 1.00 94.81 190 HIS A O 1
ATOM 1455 N N . ASN A 1 191 ? 17.030 8.787 -18.292 1.00 93.88 191 ASN A N 1
ATOM 1456 C CA . ASN A 1 191 ? 18.261 8.007 -18.146 1.00 93.88 191 ASN A CA 1
ATOM 1457 C C . ASN A 1 191 ? 18.184 6.689 -18.939 1.00 93.88 191 ASN A C 1
ATOM 1459 O O . ASN A 1 191 ? 19.118 6.342 -19.665 1.00 93.88 191 ASN A O 1
ATOM 1463 N N . ALA A 1 192 ? 17.054 5.983 -18.855 1.00 91.94 192 ALA A N 1
ATOM 1464 C CA . ALA A 1 192 ? 16.845 4.758 -19.618 1.00 91.94 192 ALA A CA 1
ATOM 1465 C C . ALA A 1 192 ? 16.862 5.023 -21.134 1.00 91.94 192 ALA A C 1
ATOM 1467 O O . ALA A 1 192 ? 17.525 4.298 -21.871 1.00 91.94 192 ALA A O 1
ATOM 1468 N N . GLU A 1 193 ? 16.195 6.085 -21.591 1.00 95.12 193 GLU A N 1
ATOM 1469 C CA . GLU A 1 193 ? 16.181 6.495 -22.998 1.00 95.12 193 GLU A CA 1
ATOM 1470 C C . GLU A 1 193 ? 17.584 6.844 -23.509 1.00 95.12 193 GLU A C 1
ATOM 1472 O O . GLU A 1 193 ? 17.990 6.346 -24.557 1.00 95.12 193 GLU A O 1
ATOM 1477 N N . PHE A 1 194 ? 18.357 7.617 -22.740 1.00 95.19 194 PHE A N 1
ATOM 1478 C CA . PHE A 1 194 ? 19.747 7.939 -23.072 1.00 95.19 194 PHE A CA 1
ATOM 1479 C C . PHE A 1 194 ? 20.614 6.677 -23.163 1.00 95.19 194 PHE A C 1
ATOM 1481 O O . PHE A 1 194 ? 21.346 6.490 -24.131 1.00 95.19 194 PHE A O 1
ATOM 1488 N N . SER A 1 195 ? 20.484 5.775 -22.187 1.00 91.38 195 SER A N 1
ATOM 1489 C CA . SER A 1 195 ? 21.240 4.519 -22.159 1.00 91.38 195 SER A CA 1
ATOM 1490 C C . SER A 1 195 ? 20.934 3.636 -23.375 1.00 91.38 195 SER A C 1
ATOM 1492 O O . SER A 1 195 ? 21.844 3.070 -23.980 1.00 91.38 195 SER A O 1
ATOM 1494 N N . VAL A 1 196 ? 19.658 3.535 -23.764 1.00 94.56 196 VAL A N 1
ATOM 1495 C CA . VAL A 1 196 ? 19.227 2.788 -24.958 1.00 94.56 196 VAL A CA 1
ATOM 1496 C C . VAL A 1 196 ? 19.707 3.468 -26.240 1.00 94.56 196 VAL A C 1
ATOM 1498 O O . VAL A 1 196 ? 20.162 2.781 -27.155 1.00 94.56 196 VAL A O 1
ATOM 1501 N N . HIS A 1 197 ? 19.636 4.800 -26.311 1.00 94.81 197 HIS A N 1
ATOM 1502 C CA . HIS A 1 197 ? 20.096 5.567 -27.465 1.00 94.81 197 HIS A CA 1
ATOM 1503 C C . HIS A 1 197 ? 21.592 5.361 -27.719 1.00 94.81 197 HIS A C 1
ATOM 1505 O O . HIS A 1 197 ? 21.971 4.998 -28.832 1.00 94.81 197 HIS A O 1
ATOM 1511 N N . GLU A 1 198 ? 22.426 5.525 -26.690 1.00 95.94 198 GLU A N 1
ATOM 1512 C CA . GLU A 1 198 ? 23.875 5.365 -26.823 1.00 95.94 198 GLU A CA 1
ATOM 1513 C C . GLU A 1 198 ? 24.266 3.925 -27.164 1.00 95.94 198 GLU A C 1
ATOM 1515 O O . GLU A 1 198 ? 25.099 3.704 -28.040 1.00 95.94 198 GLU A O 1
ATOM 1520 N N . ALA A 1 199 ? 23.649 2.927 -26.525 1.00 93.50 199 ALA A N 1
ATOM 1521 C CA . ALA A 1 199 ? 24.018 1.532 -26.747 1.00 93.50 199 ALA A CA 1
ATOM 1522 C C . ALA A 1 199 ? 23.524 0.980 -28.095 1.00 93.50 199 ALA A C 1
ATOM 1524 O O . ALA A 1 199 ? 24.287 0.344 -28.823 1.00 93.50 199 ALA A O 1
ATOM 1525 N N . LEU A 1 200 ? 22.246 1.181 -28.431 1.00 93.19 200 LEU A N 1
ATOM 1526 C CA . LEU A 1 200 ? 21.642 0.547 -29.607 1.00 93.19 200 LEU A CA 1
ATOM 1527 C C . LEU A 1 200 ? 21.726 1.436 -30.843 1.00 93.19 200 LEU A C 1
ATOM 1529 O O . LEU A 1 200 ? 22.203 1.010 -31.892 1.00 93.19 200 LEU A O 1
ATOM 1533 N N . THR A 1 201 ? 21.259 2.675 -30.741 1.00 92.94 201 THR A N 1
ATOM 1534 C CA . THR A 1 201 ? 21.157 3.545 -31.917 1.00 92.94 201 THR A CA 1
ATOM 1535 C C . THR A 1 201 ? 22.518 4.094 -32.317 1.00 92.94 201 THR A C 1
ATOM 1537 O O . THR A 1 201 ? 22.866 4.068 -33.493 1.00 92.94 201 THR A O 1
ATOM 1540 N N . HIS A 1 202 ? 23.300 4.576 -31.355 1.00 92.00 202 HIS A N 1
ATOM 1541 C CA . HIS A 1 202 ? 24.595 5.168 -31.643 1.00 92.00 202 HIS A CA 1
ATOM 1542 C C . HIS A 1 202 ? 25.670 4.084 -31.794 1.00 92.00 202 HIS A C 1
ATOM 1544 O O . HIS A 1 202 ? 26.153 3.856 -32.900 1.00 92.00 202 HIS A O 1
ATOM 1550 N N . LEU A 1 203 ? 26.007 3.352 -30.730 1.00 95.00 203 LEU A N 1
ATOM 1551 C CA . LEU A 1 203 ? 27.103 2.384 -30.769 1.00 95.00 203 LEU A CA 1
ATOM 1552 C C . LEU A 1 203 ? 26.826 1.219 -31.728 1.00 95.00 203 LEU A C 1
ATOM 1554 O O . LEU A 1 203 ? 27.612 0.979 -32.643 1.00 95.00 203 LEU A O 1
ATOM 1558 N N . LEU A 1 204 ? 25.721 0.493 -31.552 1.00 93.31 204 LEU A N 1
ATOM 1559 C CA . LEU A 1 204 ? 25.456 -0.687 -32.375 1.00 93.31 204 LEU A CA 1
ATOM 1560 C C . LEU A 1 204 ? 25.132 -0.322 -33.832 1.00 93.31 204 LEU A C 1
ATOM 1562 O O . LEU A 1 204 ? 25.767 -0.856 -34.740 1.00 93.31 204 LEU A O 1
ATOM 1566 N N . HIS A 1 205 ? 24.156 0.557 -34.075 1.00 93.94 205 HIS A N 1
ATOM 1567 C CA . HIS A 1 205 ? 23.707 0.827 -35.444 1.00 93.94 205 HIS A CA 1
ATOM 1568 C C . HIS A 1 205 ? 24.616 1.774 -36.234 1.00 93.94 205 HIS A C 1
ATOM 1570 O O . HIS A 1 205 ? 24.727 1.588 -37.444 1.00 93.94 205 HIS A O 1
ATOM 1576 N N . ALA A 1 206 ? 25.254 2.765 -35.600 1.00 92.44 206 ALA A N 1
ATOM 1577 C CA . ALA A 1 206 ? 26.087 3.729 -36.323 1.00 92.44 206 ALA A CA 1
ATOM 1578 C C . ALA A 1 206 ? 27.575 3.347 -36.375 1.00 92.44 206 ALA A C 1
ATOM 1580 O O . ALA A 1 206 ? 28.240 3.729 -37.333 1.00 92.44 206 ALA A O 1
ATOM 1581 N N . HIS A 1 207 ? 28.093 2.583 -35.404 1.00 91.56 207 HIS A N 1
ATOM 1582 C CA . HIS A 1 207 ? 29.513 2.194 -35.379 1.00 91.56 207 HIS A CA 1
ATOM 1583 C C . HIS A 1 207 ? 29.719 0.707 -35.673 1.00 91.56 207 HIS A C 1
ATOM 1585 O O . HIS A 1 207 ? 30.319 0.361 -36.689 1.00 91.56 207 HIS A O 1
ATOM 1591 N N . LEU A 1 208 ? 29.181 -0.184 -34.833 1.00 93.94 208 LEU A N 1
ATOM 1592 C CA . LEU A 1 208 ? 29.518 -1.613 -34.894 1.00 93.94 208 LEU A CA 1
ATOM 1593 C C . LEU A 1 208 ? 28.966 -2.313 -36.143 1.00 93.94 208 LEU A C 1
ATOM 1595 O O . LEU A 1 208 ? 29.672 -3.100 -36.769 1.00 93.94 208 LEU A O 1
ATOM 1599 N N . LEU A 1 209 ? 27.713 -2.045 -36.526 1.00 94.19 209 LEU A N 1
ATOM 1600 C CA . LEU A 1 209 ? 27.135 -2.638 -37.734 1.00 94.19 209 LEU A CA 1
ATOM 1601 C C . LEU A 1 209 ? 27.903 -2.205 -38.998 1.00 94.19 209 LEU A C 1
ATOM 1603 O O . LEU A 1 209 ? 28.335 -3.093 -39.736 1.00 94.19 209 LEU A O 1
ATOM 1607 N N . PRO A 1 210 ? 28.136 -0.900 -39.255 1.00 92.94 210 PRO A N 1
ATOM 1608 C CA . PRO A 1 210 ? 28.982 -0.450 -40.360 1.00 92.94 210 PRO A CA 1
ATOM 1609 C C . PRO A 1 210 ? 30.384 -1.056 -40.353 1.00 92.94 210 PRO A C 1
ATOM 1611 O O . PRO A 1 210 ? 30.846 -1.491 -41.402 1.00 92.94 210 PRO A O 1
ATOM 1614 N N . GLU A 1 211 ? 31.033 -1.162 -39.192 1.00 93.62 211 GLU A N 1
ATOM 1615 C CA . GLU A 1 211 ? 32.377 -1.738 -39.079 1.00 93.62 211 GLU A CA 1
ATOM 1616 C C . GLU A 1 211 ? 32.434 -3.192 -39.571 1.00 93.62 211 GLU A C 1
ATOM 1618 O O . GLU A 1 211 ? 33.343 -3.561 -40.319 1.00 93.62 211 GLU A O 1
ATOM 1623 N N . VAL A 1 212 ? 31.428 -4.011 -39.244 1.00 94.94 212 VAL A N 1
ATOM 1624 C CA . VAL A 1 212 ? 31.327 -5.385 -39.763 1.00 94.94 212 VAL A CA 1
ATOM 1625 C C . VAL A 1 212 ? 31.235 -5.393 -41.291 1.00 94.94 212 VAL A C 1
ATOM 1627 O O . VAL A 1 212 ? 31.905 -6.201 -41.940 1.00 94.94 212 VAL A O 1
ATOM 1630 N N . PHE A 1 213 ? 30.454 -4.483 -41.885 1.00 91.38 213 PHE A N 1
ATOM 1631 C CA . PHE A 1 213 ? 30.368 -4.360 -43.343 1.00 91.38 213 PHE A CA 1
ATOM 1632 C C . PHE A 1 213 ? 31.688 -3.889 -43.960 1.00 91.38 213 PHE A C 1
ATOM 1634 O O . PHE A 1 213 ? 32.087 -4.420 -45.001 1.00 91.38 213 PHE A O 1
ATOM 1641 N N . THR A 1 214 ? 32.403 -2.965 -43.317 1.00 88.94 214 THR A N 1
ATOM 1642 C CA . THR A 1 214 ? 33.733 -2.514 -43.748 1.00 88.94 214 THR A CA 1
ATOM 1643 C C . THR A 1 214 ? 34.726 -3.672 -43.756 1.00 88.94 214 THR A C 1
ATOM 1645 O O . THR A 1 214 ? 35.359 -3.934 -44.780 1.00 88.94 214 THR A O 1
ATOM 1648 N N . MET A 1 215 ? 34.812 -4.430 -42.659 1.00 91.81 215 MET A N 1
ATOM 1649 C CA . MET A 1 215 ? 35.726 -5.569 -42.542 1.00 91.81 215 MET A CA 1
ATOM 1650 C C . MET A 1 215 ? 35.381 -6.686 -43.533 1.00 91.81 215 MET A C 1
ATOM 1652 O O . MET A 1 215 ? 36.270 -7.212 -44.206 1.00 91.81 215 MET A O 1
ATOM 1656 N N . ALA A 1 216 ? 34.094 -7.012 -43.694 1.00 91.88 216 ALA A N 1
ATOM 1657 C CA . ALA A 1 216 ? 33.648 -7.991 -44.683 1.00 91.88 216 ALA A CA 1
ATOM 1658 C C . ALA A 1 216 ? 33.990 -7.550 -46.116 1.00 91.88 216 ALA A C 1
ATOM 1660 O O . ALA A 1 216 ? 34.490 -8.355 -46.900 1.00 91.88 216 ALA A O 1
ATOM 1661 N N . THR A 1 217 ? 33.790 -6.268 -46.443 1.00 89.62 217 THR A N 1
ATOM 1662 C CA . THR A 1 217 ? 34.141 -5.703 -47.755 1.00 89.62 217 THR A CA 1
ATOM 1663 C C . THR A 1 217 ? 35.647 -5.811 -48.008 1.00 89.62 217 THR A C 1
ATOM 1665 O O . THR A 1 217 ? 36.044 -6.294 -49.066 1.00 89.62 217 THR A O 1
ATOM 1668 N N . LEU A 1 218 ? 36.487 -5.422 -47.041 1.00 88.69 218 LEU A N 1
ATOM 1669 C CA . LEU A 1 218 ? 37.949 -5.480 -47.164 1.00 88.69 218 LEU A CA 1
ATOM 1670 C C . LEU A 1 218 ? 38.476 -6.910 -47.330 1.00 88.69 218 LEU A C 1
ATOM 1672 O O . LEU A 1 218 ? 39.427 -7.129 -48.075 1.00 88.69 218 LEU A O 1
ATOM 1676 N N . HIS A 1 219 ? 37.872 -7.882 -46.644 1.00 91.44 219 HIS A N 1
ATOM 1677 C CA . HIS A 1 219 ? 38.353 -9.265 -46.654 1.00 91.44 219 HIS A CA 1
ATOM 1678 C C . HIS A 1 219 ? 37.831 -10.079 -47.843 1.00 91.44 219 HIS A C 1
ATOM 1680 O O . HIS A 1 219 ? 38.520 -10.986 -48.306 1.00 91.44 219 HIS A O 1
ATOM 1686 N N . GLN A 1 220 ? 36.610 -9.804 -48.316 1.00 91.44 220 GLN A N 1
ATOM 1687 C CA . GLN A 1 220 ? 35.929 -10.663 -49.291 1.00 91.44 220 GLN A CA 1
ATOM 1688 C C . GLN A 1 220 ? 35.892 -10.087 -50.712 1.00 91.44 220 GLN A C 1
ATOM 1690 O O . GLN A 1 220 ? 35.656 -10.843 -51.655 1.00 91.44 220 GLN A O 1
ATOM 1695 N N . LEU A 1 221 ? 36.126 -8.782 -50.905 1.00 89.88 221 LEU A N 1
ATOM 1696 C CA . LEU A 1 221 ? 36.038 -8.143 -52.221 1.00 89.88 221 LEU A CA 1
ATOM 1697 C C . LEU A 1 221 ? 37.405 -7.620 -52.700 1.00 89.88 221 LEU A C 1
ATOM 1699 O O . LEU A 1 221 ? 37.996 -6.757 -52.054 1.00 89.88 221 LEU A O 1
ATOM 1703 N N . PRO A 1 222 ? 37.898 -8.062 -53.874 1.00 86.94 222 PRO A N 1
ATOM 1704 C CA . PRO A 1 222 ? 39.102 -7.498 -54.480 1.00 86.94 222 PRO A CA 1
ATOM 1705 C C . PRO A 1 222 ? 38.921 -6.015 -54.833 1.00 86.94 222 PRO A C 1
ATOM 1707 O O . PRO A 1 222 ? 37.866 -5.622 -55.331 1.00 86.94 222 PRO A O 1
ATOM 1710 N N . HIS A 1 223 ? 39.975 -5.203 -54.701 1.00 84.75 223 HIS A N 1
ATOM 1711 C CA . HIS A 1 223 ? 39.935 -3.752 -54.965 1.00 84.75 223 HIS A CA 1
ATOM 1712 C C . HIS A 1 223 ? 39.457 -3.350 -56.374 1.00 84.75 223 HIS A C 1
ATOM 1714 O O . HIS A 1 223 ? 38.969 -2.239 -56.584 1.00 84.75 223 HIS A O 1
ATOM 1720 N N . CYS A 1 224 ? 39.597 -4.230 -57.369 1.00 86.62 224 CYS A N 1
ATOM 1721 C CA . CYS A 1 224 ? 39.121 -3.974 -58.728 1.00 86.62 224 CYS A CA 1
ATOM 1722 C C . CYS A 1 224 ? 37.600 -4.158 -58.889 1.00 86.62 224 CYS A C 1
ATOM 1724 O O . CYS A 1 224 ? 37.043 -3.681 -59.882 1.00 86.62 224 CYS A O 1
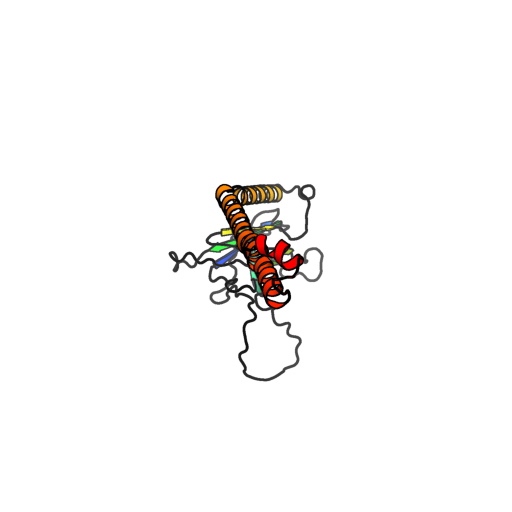ATOM 1726 N N . CYS A 1 225 ? 36.931 -4.809 -57.930 1.00 85.94 225 CYS A N 1
ATOM 1727 C CA . CYS A 1 225 ? 35.505 -5.110 -57.974 1.00 85.94 225 CYS A CA 1
ATOM 1728 C C . CYS A 1 225 ? 34.663 -3.817 -57.971 1.00 85.94 225 CYS A C 1
ATOM 1730 O O . CYS A 1 225 ? 34.870 -2.955 -57.114 1.00 85.94 225 CYS A O 1
ATOM 1732 N N . PRO A 1 226 ? 33.676 -3.665 -58.876 1.00 86.62 226 PRO A N 1
ATOM 1733 C CA . PRO A 1 226 ? 32.792 -2.499 -58.893 1.00 86.62 226 PRO A CA 1
ATOM 1734 C C . PRO A 1 226 ? 32.057 -2.262 -57.567 1.00 86.62 226 PRO A C 1
ATOM 1736 O O . PRO A 1 226 ? 31.918 -1.114 -57.158 1.00 86.62 226 PRO A O 1
ATOM 1739 N N . LEU A 1 227 ? 31.650 -3.327 -56.862 1.00 84.12 227 LEU A N 1
ATOM 1740 C CA . LEU A 1 227 ? 30.989 -3.215 -55.555 1.00 84.12 227 LEU A CA 1
ATOM 1741 C C . LEU A 1 227 ? 31.914 -2.611 -54.494 1.00 84.12 227 LEU A C 1
ATOM 1743 O O . LEU A 1 227 ? 31.478 -1.734 -53.760 1.00 84.12 227 LEU A O 1
ATOM 1747 N N . PHE A 1 228 ? 33.195 -2.999 -54.481 1.00 85.75 228 PHE A N 1
ATOM 1748 C CA . PHE A 1 228 ? 34.199 -2.422 -53.581 1.00 85.75 228 PHE A CA 1
ATOM 1749 C C . PHE A 1 228 ? 34.357 -0.910 -53.803 1.00 85.75 228 PHE A C 1
ATOM 1751 O O . PHE A 1 228 ? 34.489 -0.150 -52.850 1.00 85.75 228 PHE A O 1
ATOM 1758 N N . LYS A 1 229 ? 34.303 -0.447 -55.059 1.00 82.69 229 LYS A N 1
ATOM 1759 C CA . LYS A 1 229 ? 34.404 0.986 -55.390 1.00 82.69 229 LYS A CA 1
ATOM 1760 C C . LYS A 1 229 ? 33.188 1.794 -54.930 1.00 82.69 229 LYS A C 1
ATOM 1762 O O . LYS A 1 229 ? 33.335 2.971 -54.626 1.00 82.69 229 LYS A O 1
ATOM 1767 N N . VAL A 1 230 ? 32.007 1.175 -54.892 1.00 82.81 230 VAL A N 1
ATOM 1768 C CA . VAL A 1 230 ? 30.765 1.824 -54.445 1.00 82.81 230 VAL A CA 1
ATOM 1769 C C . VAL A 1 230 ? 30.675 1.848 -52.918 1.00 82.81 230 VAL A C 1
ATOM 1771 O O . VAL A 1 230 ? 30.341 2.882 -52.350 1.00 82.81 230 VAL A O 1
ATOM 1774 N N . THR A 1 231 ? 31.003 0.745 -52.239 1.00 77.50 231 THR A N 1
ATOM 1775 C CA . THR A 1 231 ? 30.921 0.668 -50.771 1.00 77.50 231 THR A CA 1
ATOM 1776 C C . THR A 1 231 ? 32.125 1.298 -50.077 1.00 77.50 231 THR A C 1
ATOM 1778 O O . THR A 1 231 ? 31.960 1.919 -49.034 1.00 77.50 231 THR A O 1
ATOM 1781 N N . GLY A 1 232 ? 33.320 1.234 -50.667 1.00 64.94 232 GLY A N 1
ATOM 1782 C CA . GLY A 1 232 ? 34.542 1.797 -50.086 1.00 64.94 232 GLY A CA 1
ATOM 1783 C C . GLY A 1 232 ? 34.508 3.315 -49.884 1.00 64.94 232 GLY A C 1
ATOM 1784 O O . GLY A 1 232 ? 35.217 3.816 -49.025 1.00 64.94 232 GLY A O 1
ATOM 1785 N N . SER A 1 233 ? 33.663 4.049 -50.616 1.00 61.50 233 SER A N 1
ATOM 1786 C CA . SER A 1 233 ? 33.465 5.493 -50.408 1.00 61.50 233 SER A CA 1
ATOM 1787 C C . SER A 1 233 ? 32.477 5.825 -49.283 1.00 61.50 233 SER A C 1
A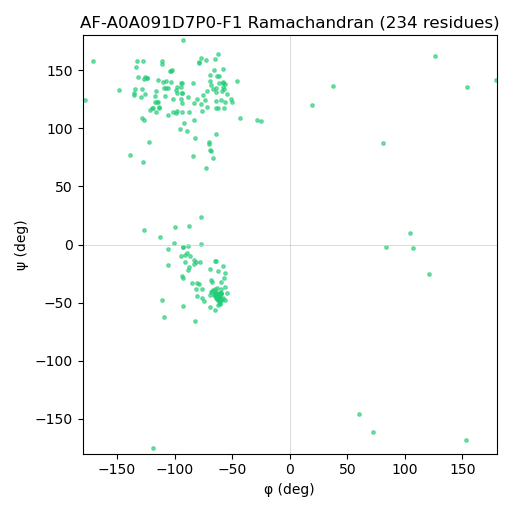TOM 1789 O O . SER A 1 233 ? 32.429 6.976 -48.861 1.00 61.50 233 SER A O 1
ATOM 1791 N N . ALA A 1 234 ? 31.650 4.871 -48.846 1.00 61.75 234 ALA A N 1
ATOM 1792 C CA . ALA A 1 234 ? 30.615 5.093 -47.834 1.00 61.75 234 ALA A CA 1
ATOM 1793 C C . ALA A 1 234 ? 31.105 4.830 -46.399 1.00 61.75 234 ALA A C 1
ATOM 1795 O O . ALA A 1 234 ? 30.441 5.234 -45.449 1.00 61.75 234 ALA A O 1
ATOM 1796 N N . TYR A 1 235 ? 32.251 4.158 -46.253 1.00 58.84 235 TYR A N 1
ATOM 1797 C CA . TYR A 1 235 ? 32.823 3.741 -44.968 1.00 58.84 235 TYR A CA 1
ATOM 1798 C C . TYR A 1 235 ? 34.280 4.207 -44.765 1.00 58.84 235 TYR A C 1
ATOM 1800 O O . TYR A 1 235 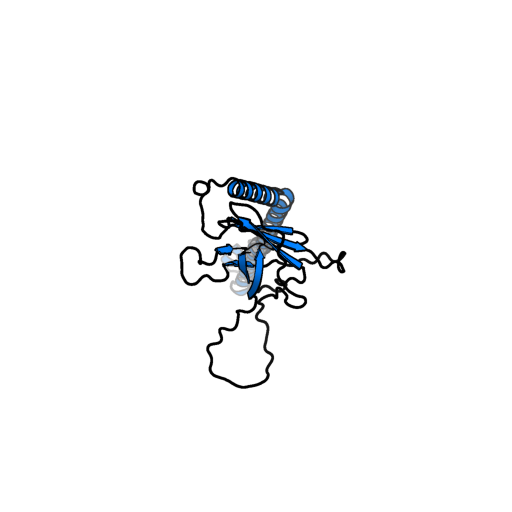? 34.957 3.694 -43.874 1.00 58.84 235 TYR A O 1
ATOM 1808 N N . ALA A 1 236 ? 34.767 5.125 -45.611 1.00 53.78 236 ALA A N 1
ATOM 1809 C CA . ALA A 1 236 ? 36.093 5.747 -45.523 1.00 53.78 236 ALA A CA 1
ATOM 1810 C C . ALA A 1 236 ? 36.020 7.161 -44.937 1.00 53.78 236 ALA A C 1
ATOM 1812 O O . ALA A 1 236 ? 34.987 7.835 -45.159 1.00 53.78 236 ALA A O 1
#

Solvent-accessible surface area (backbone atoms only — not comparable to full-atom values): 13733 Å² total; per-residue (Å²): 111,45,49,34,34,40,36,38,30,26,33,50,49,92,64,19,26,40,88,50,51,39,29,37,28,52,30,24,80,68,40,65,49,72,78,42,70,63,70,59,98,86,68,65,53,43,40,28,53,91,72,80,90,78,92,82,82,91,82,91,74,95,67,96,70,83,74,75,61,71,26,58,48,81,38,81,46,75,33,80,63,80,27,62,67,76,54,37,42,34,41,38,36,39,68,54,93,88,56,80,85,67,87,62,86,29,37,28,58,37,32,41,33,43,29,57,65,82,48,64,94,46,94,91,31,61,66,47,40,26,71,29,95,57,69,49,53,61,82,34,75,47,80,32,48,56,59,71,88,73,56,82,89,76,54,88,50,68,70,60,50,49,50,50,51,53,52,50,51,51,49,48,53,70,65,62,65,39,71,62,57,50,48,50,52,51,52,51,51,51,51,53,50,50,54,47,42,50,53,48,55,44,42,39,58,65,44,52,52,51,47,53,54,50,54,49,46,68,74,73,44,59,84,86,39,70,66,43,62,62,52,53,69,75,77,106

Nearest PDB structures (foldseek):
  4nre-assembly1_A  TM=8.783E-01  e=2.726E-17  Homo sapiens
  8viy-assembly1_A  TM=9.001E-01  e=5.797E-16  Homo sapiens
  7laf-assembly1_A  TM=9.216E-01  e=6.327E-15  Homo sapiens
  7ttj-assembly2_A  TM=8.923E-01  e=2.018E-09  Homo sapiens
  2fnq-assembly1_A  TM=8.491E-01  e=1.778E-06  Plexaura homomalla

Mean predicted aligned error: 16.74 Å

Foldseek 3Di:
DWKKKKKFFFAQDVLRWDPWWKWKWWAAPQGIFDTWTFDDPPDTQDHLHPDDDDDDDDDDDDDPDPDDRRRMDIGMTDGPDDNHHTFKMKMWTAHDPVDPPDQDFHFYTAWMWMATPPDDDDPVGDIFIFGHRGGDGYGDIDITGGPPDDDPVRDPDVVVVVVVVVVVVVVCVVPVVPPVVVVVVVVVVVVVVVVCCCVPVNPPVPPVVLVVVVVCLVVPPDCVDPVNVVSVVVND